Protein AF-A0A352PQ56-F1 (afdb_monomer_lite)

Radius of gyration: 20.81 Å; chains: 1; bounding box: 55×36×56 Å

Sequence (267 aa):
DLRADRQPEFTQIDLEMSFITEAMIQDLIEGWVVALFRDLMQRELNVPFPRLTYREAMDRYGTDRPDIRFGLELVDITDIAAASDVQVFRQAVERGGMVKTVCLPEGARLSRKDLDDLVEFAKIFGAKGMAWVKINPDGWQSPIAKFLSEGVREQLSARLQLQTGDIVFFVADQEKIVHDVLGNLRVRLAQQLSLVDGNDFRFVWVTHFPLLEWDPEEKRYAAMHHPFTAPVEEDVSLLANAPEQVRSRAYDLVLNGIEIGGGSIRI

Secondary structure (DSSP, 8-state):
---TT--SS--------SS--HHHHHHHHHHHHHHHHHHHH-----SSPPEEEHHHHHHHHSSSS---SS---EEE-HHHHHTSS-HHHHHHHHTT-EEEEEEETTGGGS-HHHHHHHHHHHHHTT-S--EEEEEETTEEESTTGGGS-HHHHHHHHHHHT--TT-EEEEEEE-HHHHHHHHHHHHHHHHHHTT-S-TT---EEEEE--BSEEEETTTTEEEESS-TTBPBPGGGGGGTTT-GGGPBBSEEEEEETTEEEEEEE-B-

Foldseek 3Di:
DPPVPDDPDDDDDDDDDPPDALVVVLVVVVVVVQCCCCPPVVDGDDDDAAEDACCRCCQFQLDLQAQPQFHQTKFWPLVLLCVWQPPLSVVLVVVVATKIKTKDALCLPQDPVNVVVLQVLLVVLPAPGKWKWAAAPVGIDTPCRVRQDPVSVVVCCVRVVDDHNMMMMMGRHHSNSRSSSSNVSVVVVCVVVVVHDPPDKHKYKYFFAQQWDQDPVVRDTDGPPDPFFAWDPVCPVCVVPPSRPTTTQKMFIHISSRTPDIDGDGD

pLDDT: mean 94.25, std 6.91, range [33.16, 98.69]

Structure (mmCIF, N/CA/C/O backbone):
data_AF-A0A352PQ56-F1
#
_entry.id   AF-A0A352PQ56-F1
#
loop_
_atom_site.group_PDB
_atom_site.id
_atom_site.type_symbol
_atom_site.label_atom_id
_atom_site.label_alt_id
_atom_site.label_comp_id
_atom_site.label_asym_id
_atom_site.label_entity_id
_atom_site.label_seq_id
_atom_site.pdbx_PDB_ins_code
_atom_site.Cartn_x
_atom_site.Cartn_y
_atom_site.Cartn_z
_atom_site.occupancy
_atom_site.B_iso_or_equiv
_atom_site.auth_seq_id
_atom_site.auth_comp_id
_atom_site.auth_asym_id
_atom_site.auth_atom_id
_atom_site.pdbx_PDB_model_num
ATOM 1 N N . ASP A 1 1 ? 10.472 21.896 0.222 1.00 42.16 1 ASP A N 1
ATOM 2 C CA . ASP A 1 1 ? 10.162 20.595 0.828 1.00 42.16 1 ASP A CA 1
ATOM 3 C C . ASP A 1 1 ? 11.277 19.629 0.450 1.00 42.16 1 ASP A C 1
ATOM 5 O O . ASP A 1 1 ? 11.242 19.033 -0.620 1.00 42.16 1 ASP A O 1
ATOM 9 N N . LEU A 1 2 ? 12.358 19.614 1.235 1.00 33.16 2 LEU A N 1
ATOM 10 C CA . LEU A 1 2 ? 13.462 18.672 1.037 1.00 33.16 2 LEU A CA 1
ATOM 11 C C . LEU A 1 2 ? 13.019 17.358 1.674 1.00 33.16 2 LEU A C 1
ATOM 13 O O . LEU A 1 2 ? 13.276 17.110 2.850 1.00 33.16 2 LEU A O 1
ATOM 17 N N . ARG A 1 3 ? 12.282 16.555 0.904 1.00 55.53 3 ARG A N 1
ATOM 18 C CA . ARG A 1 3 ? 12.081 15.141 1.230 1.00 55.53 3 ARG A CA 1
ATOM 19 C C . ARG A 1 3 ? 13.482 14.544 1.398 1.00 55.53 3 ARG A C 1
ATOM 21 O O . ARG A 1 3 ? 14.347 14.799 0.563 1.00 55.53 3 ARG A O 1
ATOM 28 N N . ALA A 1 4 ? 13.740 13.891 2.530 1.00 64.69 4 ALA A N 1
ATOM 29 C CA . ALA A 1 4 ? 15.090 13.568 3.016 1.00 64.69 4 ALA A CA 1
ATOM 30 C C . ALA A 1 4 ? 15.934 12.700 2.052 1.00 64.69 4 ALA A C 1
ATOM 32 O O . ALA A 1 4 ? 17.143 12.580 2.225 1.00 64.69 4 ALA A O 1
ATOM 33 N N . ASP A 1 5 ? 15.293 12.128 1.040 1.00 65.44 5 ASP A N 1
ATOM 34 C CA . ASP A 1 5 ? 15.802 11.254 -0.012 1.00 65.44 5 ASP A CA 1
ATOM 35 C C . ASP A 1 5 ? 16.009 11.955 -1.371 1.00 65.44 5 ASP A C 1
ATOM 37 O O . ASP A 1 5 ? 16.446 11.317 -2.325 1.00 65.44 5 ASP A O 1
ATOM 41 N N . ARG A 1 6 ? 15.713 13.258 -1.495 1.00 73.81 6 ARG A N 1
ATOM 42 C CA . ARG A 1 6 ? 15.775 13.984 -2.775 1.00 73.81 6 ARG A CA 1
ATOM 43 C C . ARG A 1 6 ? 16.813 15.098 -2.762 1.00 73.81 6 ARG A C 1
ATOM 45 O O . ARG A 1 6 ? 16.737 16.036 -1.970 1.00 73.81 6 ARG A O 1
ATOM 52 N N . GLN A 1 7 ? 17.746 15.017 -3.705 1.00 82.31 7 GLN A N 1
ATOM 53 C CA . GLN A 1 7 ? 18.688 16.082 -4.038 1.00 82.31 7 GLN A CA 1
ATOM 54 C C . GLN A 1 7 ? 18.361 16.645 -5.429 1.00 82.31 7 GLN A C 1
ATOM 56 O O . GLN A 1 7 ? 17.878 15.893 -6.277 1.00 82.31 7 GLN A O 1
ATOM 61 N N . PRO A 1 8 ? 18.614 17.945 -5.691 1.00 86.06 8 PRO A N 1
ATOM 62 C CA . PRO A 1 8 ? 18.439 18.520 -7.028 1.00 86.06 8 PRO A CA 1
ATOM 63 C C . PRO A 1 8 ? 19.280 17.811 -8.097 1.00 86.06 8 PRO A C 1
ATOM 65 O O . PRO A 1 8 ? 18.874 17.741 -9.252 1.00 86.06 8 PRO A O 1
ATOM 68 N N . GLU A 1 9 ? 20.432 17.275 -7.693 1.00 90.00 9 GLU A N 1
ATOM 69 C CA . GLU A 1 9 ? 21.335 16.483 -8.521 1.00 90.00 9 GLU A CA 1
ATOM 70 C C . GLU A 1 9 ? 21.500 15.093 -7.902 1.00 90.00 9 GLU A C 1
ATOM 72 O O . GLU A 1 9 ? 21.703 14.957 -6.694 1.00 90.00 9 GLU A O 1
ATOM 77 N N . PHE A 1 10 ? 21.417 14.054 -8.728 1.00 92.31 10 PHE A N 1
ATOM 78 C CA . PHE A 1 10 ? 21.578 12.660 -8.323 1.00 92.31 10 PHE A CA 1
ATOM 79 C C . PHE A 1 10 ? 22.167 11.844 -9.479 1.00 92.31 10 PHE A C 1
ATOM 81 O O . PHE A 1 10 ? 22.247 12.313 -10.613 1.00 92.31 10 PHE A O 1
ATOM 88 N N . THR A 1 11 ? 22.638 10.632 -9.187 1.00 94.06 11 THR A N 1
ATOM 89 C CA . THR A 1 11 ? 23.251 9.733 -10.177 1.00 94.06 11 THR A CA 1
ATOM 90 C C . THR A 1 11 ? 22.349 8.532 -10.415 1.00 94.06 11 THR A C 1
ATOM 92 O O . THR A 1 11 ? 21.845 7.947 -9.458 1.00 94.06 11 THR A O 1
ATOM 95 N N . GLN A 1 12 ? 22.179 8.150 -11.679 1.00 94.69 12 GLN A N 1
ATOM 96 C CA . GLN A 1 12 ? 21.456 6.947 -12.085 1.00 94.69 12 GLN A CA 1
ATOM 97 C C . GLN A 1 12 ? 22.379 6.008 -12.859 1.00 94.69 12 GLN A C 1
ATOM 99 O O . GLN A 1 12 ? 23.286 6.454 -13.565 1.00 94.69 12 GLN A O 1
ATOM 104 N N . ILE A 1 13 ? 22.125 4.707 -12.732 1.00 96.00 13 ILE A N 1
ATOM 105 C CA . ILE A 1 13 ? 22.624 3.706 -13.674 1.00 96.00 13 ILE A CA 1
ATOM 106 C C . ILE A 1 13 ? 21.538 3.557 -14.734 1.00 96.00 13 ILE A C 1
ATOM 108 O O . ILE A 1 13 ? 20.526 2.906 -14.489 1.00 96.00 13 ILE A O 1
ATOM 112 N N . ASP A 1 14 ? 21.735 4.217 -15.870 1.00 96.50 14 ASP A N 1
ATOM 113 C CA . ASP A 1 14 ? 20.791 4.185 -16.985 1.00 96.50 14 ASP A CA 1
ATOM 114 C C . ASP A 1 14 ? 21.093 2.995 -17.908 1.00 96.50 14 ASP A C 1
ATOM 116 O O . ASP A 1 14 ? 22.254 2.737 -18.247 1.00 96.50 14 ASP A O 1
ATOM 120 N N . LEU A 1 15 ? 20.057 2.244 -18.282 1.00 96.62 15 LEU A N 1
ATOM 121 C CA . LEU A 1 15 ? 20.165 1.023 -19.077 1.00 96.62 15 LEU A CA 1
ATOM 122 C C . LEU A 1 15 ? 18.993 0.929 -20.051 1.00 96.62 15 LEU A C 1
ATOM 124 O O . LEU A 1 15 ? 17.840 0.887 -19.637 1.00 96.62 15 LEU A O 1
ATOM 128 N N . GLU A 1 16 ? 19.309 0.758 -21.333 1.00 96.69 16 GLU A N 1
ATOM 129 C CA . GLU A 1 16 ? 18.329 0.496 -22.386 1.00 96.69 16 GLU A CA 1
ATOM 130 C C . GLU A 1 16 ? 18.750 -0.751 -23.179 1.00 96.69 16 GLU A C 1
ATOM 132 O O . GLU A 1 16 ? 19.940 -0.993 -23.408 1.00 96.69 16 GLU A O 1
ATOM 137 N N . MET A 1 17 ? 17.781 -1.561 -23.612 1.00 97.12 17 MET A N 1
ATOM 138 C CA . MET A 1 17 ? 18.023 -2.790 -24.373 1.00 97.12 17 MET A CA 1
ATOM 139 C C . MET A 1 17 ? 17.023 -2.915 -25.525 1.00 97.12 17 MET A C 1
ATOM 141 O O . MET A 1 17 ? 15.878 -2.487 -25.420 1.00 97.12 17 MET A O 1
ATOM 145 N N . SER A 1 18 ? 17.436 -3.536 -26.630 1.00 97.56 18 SER A N 1
ATOM 146 C CA . SER A 1 18 ? 16.563 -3.790 -27.785 1.00 97.56 18 SER A CA 1
ATOM 147 C C . SER A 1 18 ? 16.067 -5.235 -27.808 1.00 97.56 18 SER A C 1
ATOM 149 O O . SER A 1 18 ? 16.803 -6.144 -27.431 1.00 97.56 18 SER A O 1
ATOM 151 N N . PHE A 1 19 ? 14.852 -5.444 -28.327 1.00 96.50 19 PHE A N 1
ATOM 152 C CA . PHE A 1 19 ? 14.233 -6.769 -28.497 1.00 96.50 19 PHE A CA 1
ATOM 153 C C . PHE A 1 19 ? 14.051 -7.548 -27.182 1.00 96.50 19 PHE A C 1
ATOM 155 O O . PHE A 1 19 ? 14.273 -8.757 -27.137 1.00 96.50 19 PHE A O 1
ATOM 162 N N . ILE A 1 20 ? 13.656 -6.850 -26.112 1.00 97.31 20 ILE A N 1
ATOM 163 C CA . ILE A 1 20 ? 13.482 -7.430 -24.775 1.00 97.31 20 ILE A CA 1
ATOM 164 C C . ILE A 1 20 ? 12.023 -7.446 -24.310 1.00 97.31 20 ILE A C 1
ATOM 166 O O . ILE A 1 20 ? 11.171 -6.720 -24.823 1.00 97.31 20 ILE A O 1
ATOM 170 N N . THR A 1 21 ? 11.766 -8.256 -23.287 1.00 96.31 21 THR A N 1
ATOM 171 C CA . THR A 1 21 ? 10.560 -8.209 -22.451 1.00 96.31 21 THR A CA 1
ATOM 172 C C . THR A 1 21 ? 10.903 -7.714 -21.042 1.00 96.31 21 THR A C 1
ATOM 174 O O . THR A 1 21 ? 12.074 -7.643 -20.666 1.00 96.31 21 THR A O 1
ATOM 177 N N . GLU A 1 22 ? 9.881 -7.413 -20.239 1.00 95.38 22 GLU A N 1
ATOM 178 C CA . GLU A 1 22 ? 9.991 -7.015 -18.830 1.00 95.38 22 GLU A CA 1
ATOM 179 C C . GLU A 1 22 ? 10.742 -8.069 -18.017 1.00 95.38 22 GLU A C 1
ATOM 181 O O . GLU A 1 22 ? 11.613 -7.736 -17.223 1.00 95.38 22 GLU A O 1
ATOM 186 N N . ALA A 1 23 ? 10.446 -9.350 -18.252 1.00 96.25 23 ALA A N 1
ATOM 187 C CA . ALA A 1 23 ? 11.109 -10.448 -17.556 1.00 96.25 23 ALA A CA 1
ATOM 188 C C . ALA A 1 23 ? 12.620 -10.462 -17.834 1.00 96.25 23 ALA A C 1
ATOM 190 O O . ALA A 1 23 ? 13.408 -10.609 -16.910 1.00 96.25 23 ALA A O 1
ATOM 191 N N . MET A 1 24 ? 13.038 -10.228 -19.085 1.00 97.81 24 MET A N 1
ATOM 192 C CA . MET A 1 24 ? 14.458 -10.252 -19.455 1.00 97.81 24 MET A CA 1
ATOM 193 C C . MET A 1 24 ? 15.270 -9.161 -18.749 1.00 97.81 24 MET A C 1
ATOM 195 O O . MET A 1 24 ? 16.387 -9.420 -18.303 1.00 97.81 24 MET A O 1
ATOM 199 N N . ILE A 1 25 ? 14.728 -7.944 -18.650 1.00 97.25 25 ILE A N 1
ATOM 200 C CA . ILE A 1 25 ? 15.406 -6.855 -17.939 1.00 97.25 25 ILE A CA 1
ATOM 201 C C . ILE A 1 25 ? 15.325 -7.035 -16.422 1.00 97.25 25 ILE A C 1
ATOM 203 O O . ILE A 1 25 ? 16.317 -6.793 -15.744 1.00 97.25 25 ILE A O 1
ATOM 207 N N . GLN A 1 26 ? 14.208 -7.534 -15.885 1.00 97.69 26 GLN A N 1
ATOM 208 C CA . GLN A 1 26 ? 14.107 -7.869 -14.462 1.00 97.69 26 GLN A CA 1
ATOM 209 C C . GLN A 1 26 ? 15.141 -8.927 -14.063 1.00 97.69 26 GLN A C 1
ATOM 211 O O . GLN A 1 26 ? 15.866 -8.711 -13.098 1.00 97.69 26 GLN A O 1
ATOM 216 N N . ASP A 1 27 ? 15.288 -10.007 -14.835 1.00 97.88 27 ASP A N 1
ATOM 217 C CA . ASP A 1 27 ? 16.271 -11.067 -14.575 1.00 97.88 27 ASP A CA 1
ATOM 218 C C . ASP A 1 27 ? 17.717 -10.535 -14.626 1.00 97.88 27 ASP A C 1
ATOM 220 O O . ASP A 1 27 ? 18.562 -10.909 -13.807 1.00 97.88 27 ASP A O 1
ATOM 224 N N . LEU A 1 28 ? 18.011 -9.621 -15.561 1.00 97.81 28 LEU A N 1
ATOM 225 C CA . LEU A 1 28 ? 19.314 -8.955 -15.641 1.00 97.81 28 LEU A CA 1
ATOM 226 C C . LEU A 1 28 ? 19.597 -8.114 -14.388 1.00 97.81 28 LEU A C 1
ATOM 228 O O . LEU A 1 28 ? 20.675 -8.232 -13.799 1.00 97.81 28 LEU A O 1
ATOM 232 N N . ILE A 1 29 ? 18.635 -7.282 -13.978 1.00 98.00 29 ILE A N 1
ATOM 233 C CA . ILE A 1 29 ? 18.762 -6.419 -12.799 1.00 98.00 29 ILE A CA 1
ATOM 234 C C . ILE A 1 29 ? 18.858 -7.254 -11.520 1.00 98.00 29 ILE A C 1
ATOM 236 O O . ILE A 1 29 ? 19.704 -6.968 -10.675 1.00 98.00 29 ILE A O 1
ATOM 240 N N . GLU A 1 30 ? 18.072 -8.323 -11.386 1.00 98.19 30 GLU A N 1
ATOM 241 C CA . GLU A 1 30 ? 18.190 -9.277 -10.279 1.00 98.19 30 GLU A CA 1
ATOM 242 C C . GLU A 1 30 ? 19.604 -9.866 -10.202 1.00 98.19 30 GLU A C 1
ATOM 244 O O . GLU A 1 30 ? 20.208 -9.882 -9.128 1.00 98.19 30 GLU A O 1
ATOM 249 N N . GLY A 1 31 ? 20.184 -10.261 -11.341 1.00 97.88 31 GLY A N 1
ATOM 250 C CA . GLY A 1 31 ? 21.567 -10.731 -11.416 1.00 97.88 31 GLY A CA 1
ATOM 251 C C . GLY A 1 31 ? 22.593 -9.693 -10.944 1.00 97.88 31 GLY A C 1
ATOM 252 O O . GLY A 1 31 ? 23.534 -10.037 -10.224 1.00 97.88 31 GLY A O 1
ATOM 253 N N . TRP A 1 32 ? 22.407 -8.417 -11.299 1.00 96.69 32 TRP A N 1
ATOM 254 C CA . TRP A 1 32 ? 23.265 -7.323 -10.826 1.00 96.69 32 TRP A CA 1
ATOM 255 C C . TRP A 1 32 ? 23.134 -7.108 -9.321 1.00 96.69 32 TRP A C 1
ATOM 257 O O . TRP A 1 32 ? 24.145 -7.005 -8.627 1.00 96.69 32 TRP A O 1
ATOM 267 N N . VAL A 1 33 ? 21.906 -7.086 -8.801 1.00 97.19 33 VAL A N 1
ATOM 268 C CA . VAL A 1 33 ? 21.639 -6.915 -7.368 1.00 97.19 33 VAL A CA 1
ATOM 269 C C . VAL A 1 33 ? 22.243 -8.069 -6.563 1.00 97.19 33 VAL A C 1
ATOM 271 O O . VAL A 1 33 ? 22.926 -7.816 -5.572 1.00 97.19 33 VAL A O 1
ATOM 274 N N . VAL A 1 34 ? 22.083 -9.319 -7.013 1.00 97.50 34 VAL A N 1
ATOM 275 C CA . VAL A 1 34 ? 22.714 -10.499 -6.391 1.00 97.50 34 VAL A CA 1
ATOM 276 C C . VAL A 1 34 ? 24.235 -10.350 -6.352 1.00 97.50 34 VAL A C 1
ATOM 278 O O . VAL A 1 34 ? 24.843 -10.552 -5.301 1.00 97.50 34 VAL A O 1
ATOM 281 N N . ALA A 1 35 ? 24.861 -9.964 -7.469 1.00 97.50 35 ALA A N 1
ATOM 282 C CA . ALA A 1 35 ? 26.308 -9.776 -7.524 1.00 97.50 35 ALA A CA 1
ATOM 283 C C . ALA A 1 35 ? 26.784 -8.667 -6.570 1.00 97.50 35 ALA A C 1
ATOM 285 O O . ALA A 1 35 ? 27.730 -8.883 -5.815 1.00 97.50 35 ALA A O 1
ATOM 286 N N . LEU A 1 36 ? 26.098 -7.518 -6.535 1.00 96.31 36 LEU A N 1
ATOM 287 C CA . LEU A 1 36 ? 26.423 -6.411 -5.629 1.00 96.31 36 LEU A CA 1
ATOM 288 C C . LEU A 1 36 ? 26.312 -6.825 -4.157 1.00 96.31 36 LEU A C 1
ATOM 290 O O . LEU A 1 36 ? 27.209 -6.534 -3.367 1.00 96.31 36 LEU A O 1
ATOM 294 N N . PHE A 1 37 ? 25.242 -7.526 -3.779 1.00 96.31 37 PHE A N 1
ATOM 295 C CA . PHE A 1 37 ? 25.044 -7.973 -2.398 1.00 96.31 37 PHE A CA 1
ATOM 296 C C . PHE A 1 37 ? 26.062 -9.029 -1.975 1.00 96.31 37 PHE A C 1
ATOM 298 O O . PHE A 1 37 ? 26.592 -8.958 -0.863 1.00 96.31 37 PHE A O 1
ATOM 305 N N . ARG A 1 38 ? 26.400 -9.965 -2.862 1.00 96.94 38 ARG A N 1
ATOM 306 C CA . ARG A 1 38 ? 27.446 -10.953 -2.597 1.00 96.94 38 ARG A CA 1
ATOM 307 C C . ARG A 1 38 ? 28.808 -10.279 -2.429 1.00 96.94 38 ARG A C 1
ATOM 309 O O . ARG A 1 38 ? 29.480 -10.507 -1.426 1.00 96.94 38 ARG A O 1
ATOM 316 N N . ASP A 1 39 ? 29.198 -9.430 -3.377 1.00 97.31 39 ASP A N 1
ATOM 317 C CA . ASP A 1 39 ? 30.564 -8.907 -3.458 1.00 97.31 39 ASP A CA 1
ATOM 318 C C . ASP A 1 39 ? 30.823 -7.783 -2.437 1.00 97.31 39 ASP A C 1
ATOM 320 O O . ASP A 1 39 ? 31.923 -7.689 -1.892 1.00 97.31 39 ASP A O 1
ATOM 324 N N . LEU A 1 40 ? 29.816 -6.950 -2.138 1.00 96.00 40 LEU A N 1
ATOM 325 C CA . LEU A 1 40 ? 29.957 -5.805 -1.226 1.00 96.00 40 LEU A CA 1
ATOM 326 C C . LEU A 1 40 ? 29.464 -6.092 0.192 1.00 96.00 40 LEU A C 1
ATOM 328 O O . LEU A 1 40 ? 30.015 -5.554 1.151 1.00 96.00 40 LEU A O 1
ATOM 332 N N . MET A 1 41 ? 28.418 -6.909 0.337 1.00 94.19 41 MET A N 1
ATOM 333 C CA . MET A 1 41 ? 27.766 -7.149 1.629 1.00 94.19 41 MET A CA 1
ATOM 334 C C . MET A 1 41 ? 27.962 -8.568 2.160 1.00 94.19 41 MET A C 1
ATOM 336 O O . MET A 1 41 ? 27.542 -8.834 3.284 1.00 94.19 41 MET A O 1
ATOM 340 N N . GLN A 1 42 ? 28.592 -9.464 1.387 1.00 95.38 42 GLN A N 1
ATOM 341 C CA . GLN A 1 42 ? 28.758 -10.883 1.727 1.00 95.38 42 GLN A CA 1
ATOM 342 C C . GLN A 1 42 ? 27.418 -11.560 2.047 1.00 95.38 42 GLN A C 1
ATOM 344 O O . GLN A 1 42 ? 27.304 -12.352 2.984 1.00 95.38 42 GLN A O 1
ATOM 349 N N . ARG A 1 43 ? 26.379 -11.206 1.281 1.00 93.75 43 ARG A N 1
ATOM 350 C CA . ARG A 1 43 ? 25.016 -11.714 1.450 1.00 93.75 43 ARG A CA 1
ATOM 351 C C . ARG A 1 43 ? 24.532 -12.391 0.184 1.00 93.75 43 ARG A C 1
ATOM 353 O O . ARG A 1 43 ? 24.601 -11.817 -0.896 1.00 93.75 43 ARG A O 1
ATOM 360 N N . GLU A 1 44 ? 23.974 -13.578 0.361 1.00 93.06 44 GLU A N 1
ATOM 361 C CA . GLU A 1 44 ? 23.245 -14.281 -0.687 1.00 93.06 44 GLU A CA 1
ATOM 362 C C . GLU A 1 44 ? 21.788 -13.810 -0.699 1.00 93.06 44 GLU A C 1
ATOM 364 O O . GLU A 1 44 ? 21.150 -13.696 0.352 1.00 93.06 44 GLU A O 1
ATOM 369 N N . LEU A 1 45 ? 21.264 -13.537 -1.892 1.00 95.19 45 LEU A N 1
ATOM 370 C CA . LEU A 1 45 ? 19.866 -13.180 -2.105 1.00 95.19 45 LEU A CA 1
ATOM 371 C C . LEU A 1 45 ? 19.157 -14.304 -2.856 1.00 95.19 45 LEU A C 1
ATOM 373 O O . LEU A 1 45 ? 19.719 -14.910 -3.766 1.00 95.19 45 LEU A O 1
ATOM 377 N N . ASN A 1 46 ? 17.901 -14.553 -2.493 1.00 92.88 46 ASN A N 1
ATOM 378 C CA . ASN A 1 46 ? 17.065 -15.508 -3.207 1.00 92.88 46 ASN A CA 1
ATOM 379 C C . ASN A 1 46 ? 16.364 -14.804 -4.367 1.00 92.88 46 ASN A C 1
ATOM 381 O O . ASN A 1 46 ? 15.651 -13.823 -4.155 1.00 92.88 46 ASN A O 1
ATOM 385 N N . VAL A 1 47 ? 16.549 -15.347 -5.565 1.00 95.00 47 VAL A N 1
ATOM 386 C CA . VAL A 1 47 ? 15.859 -14.945 -6.793 1.00 95.00 47 VAL A CA 1
ATOM 387 C C . VAL A 1 47 ? 14.988 -16.108 -7.301 1.00 95.00 47 VAL A C 1
ATOM 389 O O . VAL A 1 47 ? 15.299 -17.267 -7.006 1.00 95.00 47 VAL A O 1
ATOM 392 N N . PRO A 1 48 ? 13.903 -15.844 -8.049 1.00 96.88 48 PRO A N 1
ATOM 393 C CA . PRO A 1 48 ? 13.440 -14.518 -8.453 1.00 96.88 48 PRO A CA 1
ATOM 394 C C . PRO A 1 48 ? 12.872 -13.705 -7.288 1.00 96.88 48 PRO A C 1
ATOM 396 O O . PRO A 1 48 ? 12.343 -14.278 -6.330 1.00 96.88 48 PRO A O 1
ATOM 399 N N . PHE A 1 49 ? 12.962 -12.376 -7.363 1.00 98.06 49 PHE A N 1
ATOM 400 C CA . PHE A 1 49 ? 12.319 -11.538 -6.355 1.00 98.06 49 PHE A CA 1
ATOM 401 C C . PHE A 1 49 ? 10.789 -11.666 -6.454 1.00 98.06 49 PHE A C 1
ATOM 403 O O . PHE A 1 49 ? 10.244 -11.868 -7.548 1.00 98.06 49 PHE A O 1
ATOM 410 N N . PRO A 1 50 ? 10.067 -11.564 -5.320 1.00 97.69 50 PRO A N 1
ATOM 411 C CA . PRO A 1 50 ? 8.614 -11.468 -5.319 1.00 97.69 50 PRO A CA 1
ATOM 412 C C . PRO A 1 50 ? 8.122 -10.389 -6.285 1.00 97.69 50 PRO A C 1
ATOM 414 O O . PRO A 1 50 ? 8.757 -9.347 -6.444 1.00 97.69 50 PRO A O 1
ATOM 417 N N . ARG A 1 51 ? 6.969 -10.629 -6.909 1.00 97.75 51 ARG A N 1
ATOM 418 C CA . ARG A 1 51 ? 6.323 -9.675 -7.812 1.00 97.75 51 ARG A CA 1
ATOM 419 C C . ARG A 1 51 ? 4.913 -9.392 -7.319 1.00 97.75 51 ARG A C 1
ATOM 421 O O . ARG A 1 51 ? 4.194 -10.322 -6.962 1.00 97.75 51 ARG A O 1
ATOM 428 N N . LEU A 1 52 ? 4.543 -8.121 -7.314 1.00 98.50 52 LEU A N 1
ATOM 429 C CA . LEU A 1 52 ? 3.196 -7.631 -7.072 1.00 98.50 52 LEU A CA 1
ATOM 430 C C . LEU A 1 52 ? 2.758 -6.824 -8.290 1.00 98.50 52 LEU A C 1
ATOM 432 O O . LEU A 1 52 ? 3.544 -6.122 -8.928 1.00 98.50 52 LEU A O 1
ATOM 436 N N . THR A 1 53 ? 1.484 -6.905 -8.629 1.00 98.50 53 THR A N 1
ATOM 437 C CA . THR A 1 53 ? 0.862 -5.877 -9.459 1.00 98.50 53 THR A CA 1
ATOM 438 C C . THR A 1 53 ? 0.690 -4.601 -8.635 1.00 98.50 53 THR A C 1
ATOM 440 O O . THR A 1 53 ? 0.563 -4.652 -7.411 1.00 98.50 53 THR A O 1
ATOM 443 N N . TYR A 1 54 ? 0.637 -3.446 -9.295 1.00 98.38 54 TYR A N 1
ATOM 444 C CA . TYR A 1 54 ? 0.328 -2.166 -8.661 1.00 98.38 54 TYR A CA 1
ATOM 445 C C . TYR A 1 54 ? -0.966 -2.257 -7.855 1.00 98.38 54 TYR A C 1
ATOM 447 O O . TYR A 1 54 ? -1.018 -1.814 -6.713 1.00 98.38 54 TYR A O 1
ATOM 455 N N . ARG A 1 55 ? -1.991 -2.913 -8.415 1.00 97.50 55 ARG A N 1
ATOM 456 C CA . ARG A 1 55 ? -3.258 -3.146 -7.719 1.00 97.50 55 ARG A CA 1
ATOM 457 C C . ARG A 1 55 ? -3.050 -3.920 -6.420 1.00 97.50 55 ARG A C 1
ATOM 459 O O . ARG A 1 55 ? -3.510 -3.459 -5.390 1.00 97.50 55 ARG A O 1
ATOM 466 N N . GLU A 1 56 ? -2.319 -5.033 -6.434 1.00 98.44 56 GLU A N 1
ATOM 467 C CA . GLU A 1 56 ? -2.029 -5.792 -5.208 1.00 98.44 56 GLU A CA 1
ATOM 468 C C . GLU A 1 56 ? -1.208 -4.983 -4.197 1.00 98.44 56 GLU A C 1
ATOM 470 O O . GLU A 1 56 ? -1.466 -5.071 -2.996 1.00 98.44 56 GLU A O 1
ATOM 475 N N . ALA A 1 57 ? -0.236 -4.194 -4.667 1.00 98.50 57 ALA A N 1
ATOM 476 C CA . ALA A 1 57 ? 0.586 -3.338 -3.819 1.00 98.50 57 ALA A CA 1
ATOM 477 C C . ALA A 1 57 ? -0.268 -2.271 -3.112 1.00 98.50 57 ALA A C 1
ATOM 479 O O . ALA A 1 57 ? -0.256 -2.164 -1.884 1.00 98.50 57 ALA A O 1
ATOM 480 N N . MET A 1 58 ? -1.100 -1.553 -3.867 1.00 98.12 58 MET A N 1
ATOM 481 C CA . MET A 1 58 ? -2.046 -0.584 -3.317 1.00 98.12 58 MET A CA 1
ATOM 482 C C . MET A 1 58 ? -3.082 -1.258 -2.417 1.00 98.12 58 MET A C 1
ATOM 484 O O . MET A 1 58 ? -3.349 -0.774 -1.318 1.00 98.12 58 MET A O 1
ATOM 488 N N . ASP A 1 59 ? -3.610 -2.413 -2.819 1.00 97.88 59 ASP A N 1
ATOM 489 C CA . ASP A 1 59 ? -4.689 -3.059 -2.089 1.00 97.88 59 ASP A CA 1
ATOM 490 C C . ASP A 1 59 ? -4.264 -3.574 -0.721 1.00 97.88 59 ASP A C 1
ATOM 492 O O . ASP A 1 59 ? -5.006 -3.390 0.249 1.00 97.88 59 ASP A O 1
ATOM 496 N N . ARG A 1 60 ? -3.078 -4.189 -0.657 1.00 98.38 60 ARG A N 1
ATOM 497 C CA . ARG A 1 60 ? -2.534 -4.841 0.541 1.00 98.38 60 ARG A CA 1
ATOM 498 C C . ARG A 1 60 ? -1.640 -3.923 1.363 1.00 98.38 60 ARG A C 1
ATOM 500 O O . ARG A 1 60 ? -1.513 -4.121 2.567 1.00 98.38 60 ARG A O 1
ATOM 507 N N . TYR A 1 61 ? -1.020 -2.914 0.756 1.00 98.50 61 TYR A N 1
ATOM 508 C CA . TYR A 1 61 ? -0.020 -2.074 1.421 1.00 98.50 61 TYR A CA 1
ATOM 509 C C . TYR A 1 61 ? -0.302 -0.570 1.306 1.00 98.50 61 TYR A C 1
ATOM 511 O O . TYR A 1 61 ? 0.389 0.223 1.947 1.00 98.50 61 TYR A O 1
ATOM 519 N N . GLY A 1 62 ? -1.298 -0.139 0.536 1.00 98.00 62 GLY A N 1
ATOM 520 C CA . GLY A 1 62 ? -1.625 1.281 0.374 1.00 98.00 62 GLY A CA 1
ATOM 521 C C . GLY A 1 62 ? -0.510 2.112 -0.269 1.00 98.00 62 GLY A C 1
ATOM 522 O O . GLY A 1 62 ? -0.499 3.328 -0.118 1.00 98.00 62 GLY A O 1
ATOM 523 N N . THR A 1 63 ? 0.461 1.470 -0.926 1.00 98.00 63 THR A N 1
ATOM 524 C CA . THR A 1 63 ? 1.569 2.124 -1.629 1.00 98.00 63 THR A CA 1
AT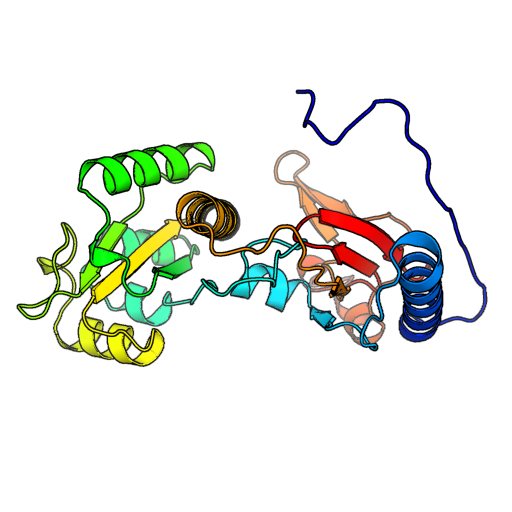OM 525 C C . THR A 1 63 ? 2.132 1.194 -2.699 1.00 98.00 63 THR A C 1
ATOM 527 O O . THR A 1 63 ? 2.166 -0.023 -2.527 1.00 98.00 63 THR A O 1
ATOM 530 N N . ASP A 1 64 ? 2.611 1.795 -3.778 1.00 97.44 64 ASP A N 1
ATOM 531 C CA . ASP A 1 64 ? 3.374 1.190 -4.868 1.00 97.44 64 ASP A CA 1
ATOM 532 C C . ASP A 1 64 ? 4.833 0.869 -4.517 1.00 97.44 64 ASP A C 1
ATOM 534 O O . ASP A 1 64 ? 5.491 0.139 -5.248 1.00 97.44 64 ASP A O 1
ATOM 538 N N . ARG A 1 65 ? 5.330 1.336 -3.369 1.00 97.75 65 ARG A N 1
ATOM 539 C CA . ARG A 1 65 ? 6.638 0.962 -2.814 1.00 97.75 65 ARG A CA 1
ATOM 540 C C . ARG A 1 65 ? 6.495 0.285 -1.452 1.00 97.75 65 ARG A C 1
ATOM 542 O O . ARG A 1 65 ? 6.849 0.861 -0.422 1.00 97.75 65 ARG A O 1
ATOM 549 N N . PRO A 1 66 ? 5.929 -0.933 -1.397 1.00 98.19 66 PRO A N 1
ATOM 550 C CA . PRO A 1 66 ? 5.643 -1.584 -0.132 1.00 98.19 66 PRO A CA 1
ATOM 551 C C . PRO A 1 66 ? 6.916 -2.063 0.570 1.00 98.19 66 PRO A C 1
ATOM 553 O O . PRO A 1 66 ? 7.786 -2.703 -0.018 1.00 98.19 66 PRO A O 1
ATOM 556 N N . ASP A 1 67 ? 6.992 -1.814 1.875 1.00 97.56 67 ASP A N 1
ATOM 557 C CA . ASP A 1 67 ? 7.871 -2.577 2.755 1.00 97.56 67 ASP A CA 1
ATOM 558 C C . ASP A 1 67 ? 7.185 -3.895 3.132 1.00 97.56 67 ASP A C 1
ATOM 560 O O . ASP A 1 67 ? 6.164 -3.889 3.824 1.00 97.56 67 ASP A O 1
ATOM 564 N N . ILE A 1 68 ? 7.745 -5.005 2.650 1.00 97.19 68 ILE A N 1
ATOM 565 C CA . ILE A 1 68 ? 7.214 -6.364 2.829 1.00 97.19 68 ILE A CA 1
ATOM 566 C C . ILE A 1 68 ? 7.946 -7.156 3.926 1.00 97.19 68 ILE A C 1
ATOM 568 O O . ILE A 1 68 ? 7.759 -8.366 4.047 1.00 97.19 68 ILE A O 1
ATOM 572 N N . ARG A 1 69 ? 8.814 -6.508 4.720 1.00 96.81 69 ARG A N 1
ATOM 573 C CA . ARG A 1 69 ? 9.549 -7.160 5.828 1.00 96.81 69 ARG A CA 1
ATOM 574 C C . ARG A 1 69 ? 8.655 -7.581 6.989 1.00 96.81 69 ARG A C 1
ATOM 576 O O . ARG A 1 69 ? 9.053 -8.400 7.811 1.00 96.81 69 ARG A O 1
ATOM 583 N N . PHE A 1 70 ? 7.463 -7.011 7.071 1.00 96.06 70 PHE A N 1
ATOM 584 C CA . PHE A 1 70 ? 6.520 -7.225 8.155 1.00 96.06 70 PHE A CA 1
ATOM 585 C C . PHE A 1 70 ? 5.094 -7.316 7.602 1.00 96.06 70 PHE A C 1
ATOM 587 O O . PHE A 1 70 ? 4.843 -6.979 6.447 1.00 96.06 70 PHE A O 1
ATOM 594 N N . GLY A 1 71 ? 4.168 -7.812 8.427 1.00 94.38 71 GLY A N 1
ATOM 595 C CA . GLY A 1 71 ? 2.756 -7.958 8.064 1.00 94.38 71 GLY A CA 1
ATOM 596 C C . GLY A 1 71 ? 1.987 -6.635 8.125 1.00 94.38 71 GLY A C 1
ATOM 597 O O . GLY A 1 71 ? 2.434 -5.619 7.603 1.00 94.38 71 GLY A O 1
ATOM 598 N N . LEU A 1 72 ? 0.840 -6.639 8.815 1.00 97.31 72 LEU A N 1
ATOM 599 C CA . LEU A 1 72 ? -0.057 -5.476 8.937 1.00 97.31 72 LEU A CA 1
ATOM 600 C C . LEU A 1 72 ? -0.617 -5.012 7.578 1.00 97.31 72 LEU A C 1
ATOM 602 O O . LEU A 1 72 ? -0.724 -3.813 7.311 1.00 97.31 72 LEU A O 1
ATOM 606 N N . GLU A 1 73 ? -0.946 -5.975 6.717 1.00 98.25 73 GLU A N 1
ATOM 607 C CA . GLU A 1 73 ? -1.589 -5.707 5.432 1.00 98.25 73 GLU A CA 1
ATOM 608 C C . GLU A 1 73 ? -2.968 -5.068 5.626 1.00 98.25 73 GLU A C 1
ATOM 610 O O . GLU A 1 73 ? -3.662 -5.296 6.623 1.00 98.25 73 GLU A O 1
ATOM 615 N N . LEU A 1 74 ? -3.348 -4.247 4.654 1.00 98.56 74 LEU A N 1
ATOM 616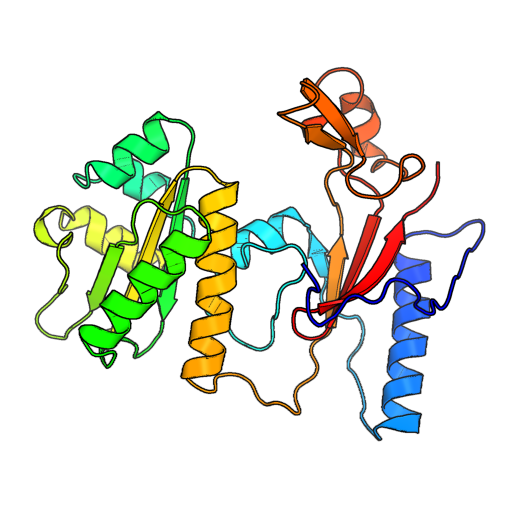 C CA . LEU A 1 74 ? -4.654 -3.627 4.583 1.00 98.56 74 LEU A CA 1
ATOM 617 C C . LEU A 1 74 ? -5.687 -4.687 4.208 1.00 98.56 74 LEU A C 1
ATOM 619 O O . LEU A 1 74 ? -5.498 -5.451 3.263 1.00 98.56 74 LEU A O 1
ATOM 623 N N . VAL A 1 75 ? -6.811 -4.695 4.919 1.00 98.56 75 VAL A N 1
ATOM 624 C CA . VAL A 1 75 ? -7.937 -5.575 4.603 1.00 98.56 75 VAL A CA 1
ATOM 625 C C . VAL A 1 75 ? -9.173 -4.747 4.310 1.00 98.56 75 VAL A C 1
ATOM 627 O O . VAL A 1 75 ? -9.608 -3.946 5.144 1.00 98.56 75 VAL A O 1
ATOM 630 N N . ASP A 1 76 ? -9.735 -4.961 3.122 1.00 98.25 76 ASP A N 1
ATOM 631 C CA . ASP A 1 76 ? -10.988 -4.354 2.692 1.00 98.25 76 ASP A CA 1
ATOM 632 C C . ASP A 1 76 ? -12.185 -4.981 3.413 1.00 98.25 76 ASP A C 1
ATOM 634 O O . ASP A 1 76 ? -12.365 -6.205 3.448 1.00 98.25 76 ASP A O 1
ATOM 638 N N . ILE A 1 77 ? -12.988 -4.108 4.017 1.00 97.94 77 ILE A N 1
ATOM 639 C CA . ILE A 1 77 ? -14.229 -4.449 4.706 1.00 97.94 77 ILE A CA 1
ATOM 640 C C . ILE A 1 77 ? -15.399 -3.608 4.189 1.00 97.94 77 ILE A C 1
ATOM 642 O O . ILE A 1 77 ? -16.391 -3.454 4.894 1.00 97.94 77 ILE A O 1
ATOM 646 N N . THR A 1 78 ? -15.275 -2.989 3.015 1.00 97.75 78 THR A N 1
ATOM 647 C CA . THR A 1 78 ? -16.254 -2.051 2.449 1.00 97.75 78 THR A CA 1
ATOM 648 C C . THR A 1 78 ? -17.643 -2.688 2.354 1.00 97.75 78 THR A C 1
ATOM 650 O O . THR A 1 78 ? -18.640 -2.036 2.664 1.00 97.75 78 THR A O 1
ATOM 653 N N . ASP A 1 79 ? -17.708 -3.984 2.034 1.00 96.56 79 ASP A N 1
ATOM 654 C CA . ASP A 1 79 ? -18.923 -4.806 2.040 1.00 96.56 79 ASP A CA 1
ATOM 655 C C . ASP A 1 79 ? -19.580 -4.873 3.431 1.00 96.56 79 ASP A C 1
ATOM 657 O O . ASP A 1 79 ? -20.768 -4.583 3.588 1.00 96.56 79 ASP A O 1
ATOM 661 N N . ILE A 1 80 ? -18.793 -5.192 4.458 1.00 96.00 80 ILE A N 1
ATOM 662 C CA . ILE A 1 80 ? -19.246 -5.289 5.853 1.00 96.00 80 ILE A CA 1
ATOM 663 C C . ILE A 1 80 ? -19.627 -3.901 6.396 1.00 96.00 80 ILE A C 1
ATOM 665 O O . ILE A 1 80 ? -20.628 -3.725 7.093 1.00 96.00 80 ILE A O 1
ATOM 669 N N . ALA A 1 81 ? -18.829 -2.893 6.058 1.00 94.31 81 ALA A N 1
ATOM 670 C CA . ALA A 1 81 ? -18.990 -1.507 6.461 1.00 94.31 81 ALA A CA 1
ATOM 671 C C . ALA A 1 81 ? -20.296 -0.902 5.927 1.00 94.31 81 ALA A C 1
ATOM 673 O O . ALA A 1 81 ? -20.996 -0.216 6.679 1.00 94.31 81 ALA A O 1
ATOM 674 N N . ALA A 1 82 ? -20.659 -1.211 4.677 1.00 93.38 82 ALA A N 1
ATOM 675 C CA . ALA A 1 82 ? -21.917 -0.799 4.057 1.00 93.38 82 ALA A CA 1
ATOM 676 C C . ALA A 1 82 ? -23.148 -1.346 4.802 1.00 93.38 82 ALA A C 1
ATOM 678 O O . ALA A 1 82 ? -24.161 -0.656 4.911 1.00 93.38 82 ALA A O 1
ATOM 679 N N . ALA A 1 83 ? -23.043 -2.555 5.360 1.00 88.19 83 ALA A N 1
ATOM 680 C CA . ALA A 1 83 ? -24.103 -3.205 6.131 1.00 88.19 83 ALA A CA 1
ATOM 681 C C . ALA A 1 83 ? -24.128 -2.810 7.624 1.00 88.19 83 ALA A C 1
ATOM 683 O O . ALA A 1 83 ? -25.030 -3.220 8.354 1.00 88.19 83 ALA A O 1
ATOM 684 N N . SER A 1 84 ? -23.149 -2.034 8.100 1.00 89.88 84 SER A N 1
ATOM 685 C CA . SER A 1 84 ? -23.020 -1.674 9.518 1.00 89.88 84 SER A CA 1
ATOM 686 C C . SER A 1 84 ? -23.885 -0.473 9.928 1.00 89.88 84 SER A C 1
ATOM 688 O O . SER A 1 84 ? -24.310 0.329 9.095 1.00 89.88 84 SER A O 1
ATOM 690 N N . ASP A 1 85 ? -24.090 -0.285 11.237 1.00 91.19 85 ASP A N 1
ATOM 691 C CA . ASP A 1 85 ? -24.734 0.917 11.795 1.00 91.19 85 ASP A CA 1
ATOM 692 C C . ASP A 1 85 ? -23.757 2.059 12.097 1.00 91.19 85 ASP A C 1
ATOM 694 O O . ASP A 1 85 ? -24.129 3.104 12.642 1.00 91.19 85 ASP A O 1
ATOM 698 N N . VAL A 1 86 ? -22.493 1.902 11.702 1.00 90.94 86 VAL A N 1
ATOM 699 C CA . VAL A 1 86 ? -21.482 2.946 11.837 1.00 90.94 86 VAL A CA 1
ATOM 700 C C . VAL A 1 86 ? -21.709 3.985 10.740 1.00 90.94 86 VAL A C 1
ATOM 702 O O . VAL A 1 86 ? -21.289 3.825 9.596 1.00 90.94 86 VAL A O 1
ATOM 705 N N . GLN A 1 87 ? -22.362 5.092 11.095 1.00 91.75 87 GLN A N 1
ATOM 706 C CA . GLN A 1 87 ? -22.744 6.142 10.144 1.00 91.75 87 GLN A CA 1
ATOM 707 C C . GLN A 1 87 ? -21.570 6.658 9.296 1.00 91.75 87 GLN A C 1
ATOM 709 O O . GLN A 1 87 ? -21.734 6.856 8.097 1.00 91.75 87 GLN A O 1
ATOM 714 N N . VAL A 1 88 ? -20.390 6.856 9.894 1.00 92.12 88 VAL A N 1
ATOM 715 C CA . VAL A 1 88 ? -19.201 7.331 9.163 1.00 92.12 88 VAL A CA 1
ATOM 716 C C . VAL A 1 88 ? -18.731 6.330 8.102 1.00 92.12 88 VAL A C 1
ATOM 718 O O . VAL A 1 88 ? -18.287 6.747 7.038 1.00 92.12 88 VAL A O 1
ATOM 721 N N . PHE A 1 89 ? -18.891 5.028 8.348 1.00 94.50 89 PHE A N 1
ATOM 722 C CA . PHE A 1 89 ? -18.538 3.987 7.385 1.00 94.50 89 PHE A CA 1
ATOM 723 C C . PHE A 1 89 ? -19.520 3.982 6.219 1.00 94.50 89 PHE A C 1
ATOM 725 O O . PHE A 1 89 ? -19.097 4.141 5.078 1.00 94.50 89 PHE A O 1
ATOM 732 N N . ARG A 1 90 ? -20.828 3.918 6.500 1.00 94.50 90 ARG A N 1
ATOM 733 C CA . ARG A 1 90 ? -21.857 3.965 5.448 1.00 94.50 90 ARG A CA 1
ATOM 734 C C . ARG A 1 90 ? -21.730 5.206 4.570 1.00 94.50 90 ARG A C 1
ATOM 736 O O . ARG A 1 90 ? -21.733 5.091 3.353 1.00 94.50 90 ARG A O 1
ATOM 743 N N . GLN A 1 91 ? -21.530 6.378 5.174 1.00 94.56 91 GLN A N 1
ATOM 744 C CA . GLN A 1 91 ? -21.374 7.628 4.426 1.00 94.56 91 GLN A CA 1
ATOM 745 C C . GLN A 1 91 ? -20.135 7.657 3.526 1.00 94.56 91 GLN A C 1
ATOM 747 O O . GLN A 1 91 ? -20.162 8.332 2.499 1.00 94.56 91 GLN A O 1
ATOM 752 N N . ALA A 1 92 ? -19.042 6.991 3.907 1.00 95.25 92 ALA A N 1
ATOM 753 C CA . ALA A 1 92 ? -17.872 6.877 3.041 1.00 95.25 92 ALA A CA 1
ATOM 754 C C . ALA A 1 92 ? -18.200 6.021 1.810 1.00 95.25 92 ALA A C 1
ATOM 756 O O . ALA A 1 92 ? -17.954 6.463 0.689 1.00 95.25 92 ALA A O 1
ATOM 757 N N . VAL A 1 93 ? -18.846 4.867 2.014 1.00 95.81 93 VAL A N 1
ATOM 758 C CA . VAL A 1 93 ? -19.261 3.963 0.927 1.00 95.81 93 VAL A CA 1
ATOM 759 C C . VAL A 1 93 ? -20.285 4.624 -0.003 1.00 95.81 93 VAL A C 1
ATOM 761 O O . VAL A 1 93 ? -20.126 4.594 -1.218 1.00 95.81 93 VAL A O 1
ATOM 764 N N . GLU A 1 94 ? -21.299 5.300 0.544 1.00 95.31 94 GLU A N 1
ATOM 765 C CA . GLU A 1 94 ? -22.319 6.028 -0.233 1.00 95.31 94 GLU A CA 1
ATOM 766 C C . GLU A 1 94 ? -21.725 7.137 -1.118 1.00 95.31 94 GLU A C 1
ATOM 768 O O . GLU A 1 94 ? -22.307 7.502 -2.138 1.00 95.31 94 GLU A O 1
ATOM 773 N N . ARG A 1 95 ? -20.558 7.677 -0.747 1.00 94.69 95 ARG A N 1
ATOM 774 C CA . ARG A 1 95 ? -19.816 8.684 -1.523 1.00 94.69 95 ARG A CA 1
ATOM 775 C C . ARG A 1 95 ? -18.818 8.070 -2.511 1.00 94.69 95 ARG A C 1
ATOM 777 O O . ARG A 1 95 ? -17.961 8.793 -3.014 1.00 94.69 95 ARG A O 1
ATOM 784 N N . GLY A 1 96 ? -18.896 6.762 -2.753 1.00 94.75 96 GLY A N 1
ATOM 785 C CA . GLY A 1 96 ? -17.972 6.035 -3.625 1.00 94.75 96 GLY A CA 1
ATOM 786 C C . GLY A 1 96 ? -16.573 5.846 -3.035 1.00 94.75 96 GLY A C 1
ATOM 787 O O . GLY A 1 96 ? -15.644 5.551 -3.775 1.00 94.75 96 GLY A O 1
ATOM 788 N N . GLY A 1 97 ? -16.406 6.057 -1.727 1.00 96.19 97 GLY A N 1
ATOM 789 C CA . GLY A 1 97 ? -15.173 5.734 -1.016 1.00 96.19 97 GLY A CA 1
ATOM 790 C C . GLY A 1 97 ? -15.116 4.263 -0.602 1.00 96.19 97 GLY A C 1
ATOM 791 O O . GLY A 1 97 ? -15.951 3.447 -0.990 1.00 96.19 97 GLY A O 1
ATOM 792 N N . MET A 1 98 ? -14.147 3.941 0.248 1.00 96.88 98 MET A N 1
ATOM 793 C CA . MET A 1 98 ? -13.937 2.590 0.768 1.00 96.88 98 MET A CA 1
ATOM 794 C C . MET A 1 98 ? -13.642 2.599 2.266 1.00 96.88 98 MET A C 1
ATOM 796 O O . MET A 1 98 ? -13.335 3.638 2.858 1.00 96.88 98 MET A O 1
ATOM 800 N N . VAL A 1 99 ? -13.738 1.421 2.882 1.00 97.81 99 VAL A N 1
ATOM 801 C CA . VAL A 1 99 ? -13.353 1.205 4.276 1.00 97.81 99 VAL A CA 1
ATOM 802 C C . VAL A 1 99 ? -12.359 0.056 4.342 1.00 97.81 99 VAL A C 1
ATOM 804 O O . VAL A 1 99 ? -12.714 -1.100 4.114 1.00 97.81 99 VAL A O 1
ATOM 807 N N . LYS A 1 100 ? -11.114 0.376 4.697 1.00 98.50 100 LYS A N 1
ATOM 808 C CA . LYS A 1 100 ? -10.065 -0.621 4.929 1.00 98.50 100 LYS A CA 1
ATOM 809 C C . LYS A 1 100 ? -9.597 -0.593 6.375 1.00 98.50 100 LYS A C 1
ATOM 811 O O . LYS A 1 100 ? -9.810 0.373 7.118 1.00 98.50 100 LYS A O 1
ATOM 816 N N . THR A 1 101 ? -8.965 -1.688 6.768 1.00 98.38 101 THR A N 1
ATOM 817 C CA . THR A 1 101 ? -8.460 -1.891 8.120 1.00 98.38 101 THR A CA 1
ATOM 818 C C . THR A 1 101 ? -7.006 -2.310 8.131 1.00 98.38 101 THR A C 1
ATOM 820 O O . THR A 1 101 ? -6.516 -2.864 7.155 1.00 98.38 101 THR A O 1
ATOM 823 N N . VAL A 1 102 ? -6.340 -2.073 9.257 1.00 98.19 102 VAL A N 1
ATOM 824 C CA . VAL A 1 102 ? -5.069 -2.714 9.605 1.00 98.19 102 VAL A CA 1
ATOM 825 C C . VAL A 1 102 ? -5.251 -3.360 10.973 1.00 98.19 102 VAL A C 1
ATOM 827 O O . VAL A 1 102 ? -5.611 -2.680 11.937 1.00 98.19 102 VAL A O 1
ATOM 830 N N . CYS A 1 103 ? -5.023 -4.669 11.055 1.00 98.00 103 CYS A N 1
ATOM 831 C CA . CYS A 1 103 ? -5.017 -5.401 12.318 1.00 98.00 103 CYS A CA 1
ATOM 832 C C . CYS A 1 103 ? -3.590 -5.465 12.862 1.00 98.00 103 CYS A C 1
ATOM 834 O O . CYS A 1 103 ? -2.685 -5.911 12.161 1.00 98.00 103 CYS A O 1
ATOM 836 N N . LEU A 1 104 ? -3.397 -5.020 14.102 1.00 97.62 104 LEU A N 1
ATOM 837 C CA . LEU A 1 104 ? -2.153 -5.151 14.844 1.00 97.62 104 LEU A CA 1
ATOM 838 C C . LEU A 1 104 ? -2.307 -6.261 15.899 1.00 97.62 104 LEU A C 1
ATOM 840 O O . LEU A 1 104 ? -2.989 -6.040 16.912 1.00 97.62 104 LEU A O 1
ATOM 844 N N . PRO A 1 105 ? -1.642 -7.413 15.693 1.00 96.12 105 PRO A N 1
ATOM 845 C CA . PRO A 1 105 ? -1.621 -8.493 16.666 1.00 96.12 105 PRO A CA 1
ATOM 846 C C . PRO A 1 105 ? -1.061 -8.041 18.013 1.00 96.12 105 PRO A C 1
ATOM 848 O O . PRO A 1 105 ? -0.105 -7.260 18.058 1.00 96.12 105 PRO A O 1
ATOM 851 N N . GLU A 1 106 ? -1.669 -8.500 19.108 1.00 94.81 106 GLU A N 1
ATOM 852 C CA . GLU A 1 106 ? -1.288 -8.129 20.487 1.00 94.81 106 GLU A CA 1
ATOM 853 C C . GLU A 1 106 ? -1.266 -6.604 20.760 1.00 94.81 106 GLU A C 1
ATOM 855 O O . GLU A 1 106 ? -0.681 -6.115 21.737 1.00 94.81 106 GLU A O 1
ATOM 860 N N . GLY A 1 107 ? -1.902 -5.808 19.896 1.00 93.44 107 GLY A N 1
ATOM 861 C CA . GLY A 1 107 ? -1.881 -4.352 19.962 1.00 93.44 107 GLY A CA 1
ATOM 862 C C . GLY A 1 107 ? -2.815 -3.744 21.010 1.00 93.44 107 GLY A C 1
ATOM 863 O O . GLY A 1 107 ? -2.740 -2.539 21.262 1.00 93.44 107 GLY A O 1
ATOM 864 N N . ALA A 1 108 ? -3.646 -4.536 21.698 1.00 92.19 108 ALA A N 1
ATOM 865 C CA . ALA A 1 108 ? -4.486 -4.057 22.801 1.00 92.19 108 ALA A CA 1
ATOM 866 C C . ALA A 1 108 ? -3.665 -3.430 23.950 1.00 92.19 108 ALA A C 1
ATOM 868 O O . ALA A 1 108 ? -4.206 -2.634 24.727 1.00 92.19 108 ALA A O 1
ATOM 869 N N . ARG A 1 109 ? -2.350 -3.700 24.001 1.00 92.06 109 ARG A N 1
ATOM 870 C CA . ARG A 1 109 ? -1.374 -3.076 24.911 1.00 92.06 109 ARG A CA 1
ATOM 871 C C . ARG A 1 109 ? -1.171 -1.572 24.710 1.00 92.06 109 ARG A C 1
ATOM 873 O O . ARG A 1 109 ? -0.702 -0.911 25.632 1.00 92.06 109 ARG A O 1
ATOM 880 N N . LEU A 1 110 ? -1.505 -1.027 23.536 1.00 94.62 110 LEU A N 1
ATOM 881 C CA . LEU A 1 110 ? -1.353 0.404 23.255 1.00 94.62 110 LEU A CA 1
ATOM 882 C C . LEU A 1 110 ? -2.170 1.237 24.248 1.00 94.62 110 LEU A C 1
ATOM 884 O O . LEU A 1 110 ? -3.352 0.969 24.480 1.00 94.62 110 LEU A O 1
ATOM 888 N N . SER A 1 111 ? -1.560 2.251 24.852 1.00 94.50 111 SER A N 1
ATOM 889 C CA . SER A 1 111 ? -2.247 3.128 25.799 1.00 94.50 111 SER A CA 1
ATOM 890 C C . SER A 1 111 ? -3.261 4.023 25.083 1.00 94.50 111 SER A C 1
ATOM 892 O O . SER A 1 111 ? -3.236 4.175 23.864 1.00 94.50 111 SER A O 1
ATOM 894 N N . ARG A 1 112 ? -4.162 4.671 25.833 1.00 93.12 112 ARG A N 1
ATOM 895 C CA . ARG A 1 112 ? -5.096 5.630 25.222 1.00 93.12 112 ARG A CA 1
ATOM 896 C C . ARG A 1 112 ? -4.360 6.777 24.522 1.00 93.12 112 ARG A C 1
ATOM 898 O O . ARG A 1 112 ? -4.773 7.174 23.440 1.00 93.12 112 ARG A O 1
ATOM 905 N N . LYS A 1 113 ? -3.258 7.238 25.119 1.00 95.19 113 LYS A N 1
ATOM 906 C CA . LYS A 1 113 ? -2.398 8.274 24.549 1.00 95.19 113 LYS A CA 1
ATOM 907 C C . LYS A 1 113 ? -1.810 7.836 23.207 1.00 95.19 113 LYS A C 1
ATOM 909 O O . LYS A 1 113 ? -1.896 8.597 22.256 1.00 95.19 113 LYS A O 1
ATOM 914 N N . ASP A 1 114 ? -1.302 6.603 23.112 1.00 95.44 114 ASP A N 1
ATOM 915 C CA . ASP A 1 114 ? -0.770 6.079 21.845 1.00 95.44 114 ASP A CA 1
ATOM 916 C C . ASP A 1 114 ? -1.842 6.095 20.747 1.00 95.44 114 ASP A C 1
ATOM 918 O O . ASP A 1 114 ? -1.571 6.472 19.613 1.00 95.44 114 ASP A O 1
ATOM 922 N N . LEU A 1 115 ? -3.082 5.722 21.081 1.00 95.38 115 LEU A N 1
ATOM 923 C CA . LEU A 1 115 ? -4.192 5.731 20.122 1.00 95.38 115 LEU A CA 1
ATOM 924 C C . LEU A 1 115 ? -4.558 7.146 19.681 1.00 95.38 115 LEU A C 1
ATOM 926 O O . LEU A 1 115 ? -4.784 7.359 18.494 1.00 95.38 115 LEU A O 1
ATOM 930 N N . ASP A 1 116 ? -4.612 8.099 20.611 1.00 94.12 116 ASP A N 1
ATOM 931 C CA . ASP A 1 116 ? -4.893 9.496 20.284 1.00 94.12 116 ASP A CA 1
ATOM 932 C C . ASP A 1 116 ? -3.767 10.071 19.385 1.00 94.12 116 ASP A C 1
ATOM 934 O O . ASP A 1 116 ? -4.059 10.703 18.370 1.00 94.12 116 ASP A O 1
ATOM 938 N N . ASP A 1 117 ? -2.496 9.741 19.654 1.00 95.69 117 ASP A N 1
ATOM 939 C CA . ASP A 1 117 ? -1.345 10.130 18.821 1.00 95.69 117 ASP A CA 1
ATOM 940 C C . ASP A 1 117 ? -1.405 9.519 17.403 1.00 95.69 117 ASP A C 1
ATOM 942 O O . ASP A 1 117 ? -1.034 10.171 16.421 1.00 95.69 117 ASP A O 1
ATOM 946 N N . LEU A 1 118 ? -1.877 8.274 17.266 1.00 96.06 118 LEU A N 1
ATOM 947 C CA . LEU A 1 118 ? -2.084 7.631 15.960 1.00 96.06 118 LEU A CA 1
ATOM 948 C C . LEU A 1 118 ? -3.288 8.225 15.205 1.00 96.06 118 LEU A C 1
ATOM 950 O O . LEU A 1 118 ? -3.269 8.295 13.977 1.00 96.06 118 LEU A O 1
ATOM 954 N N . VAL A 1 119 ? -4.323 8.690 15.911 1.00 94.81 119 VAL A N 1
ATOM 955 C CA . VAL A 1 119 ? -5.445 9.417 15.294 1.00 94.81 119 VAL A CA 1
ATOM 956 C C . VAL A 1 119 ? -4.984 10.773 14.760 1.00 94.81 119 VAL A C 1
ATOM 958 O O . VAL A 1 119 ? -5.356 11.136 13.645 1.00 94.81 119 VAL A O 1
ATOM 961 N N . GLU A 1 120 ? -4.147 11.507 15.498 1.00 95.62 120 GLU A N 1
ATOM 962 C CA . GLU A 1 120 ? -3.559 12.756 14.992 1.00 95.62 120 GLU A CA 1
ATOM 963 C C . GLU A 1 120 ? -2.627 12.511 13.800 1.00 95.62 120 GLU A C 1
ATOM 965 O O . GLU A 1 120 ? -2.643 13.274 12.836 1.00 95.62 120 GLU A O 1
ATOM 970 N N . PHE A 1 121 ? -1.876 11.409 13.804 1.00 95.31 121 PHE A N 1
ATOM 971 C CA . PHE A 1 121 ? -1.067 11.008 12.654 1.00 95.31 121 PHE A CA 1
ATOM 972 C C . PHE A 1 121 ? -1.895 10.793 11.388 1.00 95.31 121 PHE A C 1
ATOM 974 O O . PHE A 1 121 ? -1.519 11.280 10.326 1.00 95.31 121 PHE A O 1
ATOM 981 N N . ALA A 1 122 ? -3.037 10.110 11.497 1.00 95.44 122 ALA A N 1
ATOM 982 C CA . ALA A 1 122 ? -3.914 9.863 10.357 1.00 95.44 122 ALA A CA 1
ATOM 983 C C . ALA A 1 122 ? -4.383 11.169 9.687 1.00 95.44 122 ALA A C 1
ATOM 985 O O . ALA A 1 122 ? -4.494 11.239 8.462 1.00 95.44 122 ALA A O 1
ATOM 986 N N . LYS A 1 123 ? -4.598 12.234 10.469 1.00 94.62 123 LYS A N 1
ATOM 987 C CA . LYS A 1 123 ? -5.019 13.544 9.947 1.00 94.62 123 LYS A CA 1
ATOM 988 C C . LYS A 1 123 ? -3.967 14.216 9.066 1.00 94.62 123 LYS A C 1
ATOM 990 O O . LYS A 1 123 ? -4.339 14.983 8.183 1.00 94.62 123 LYS A O 1
ATOM 995 N N . ILE A 1 124 ? -2.678 13.916 9.261 1.00 95.19 124 ILE A N 1
ATOM 996 C CA . ILE A 1 124 ? -1.585 14.440 8.419 1.00 95.19 124 ILE A CA 1
ATOM 997 C C . ILE A 1 124 ? -1.776 14.009 6.956 1.00 95.19 124 ILE A C 1
ATOM 999 O O . ILE A 1 124 ? -1.466 14.770 6.045 1.00 95.19 124 ILE A O 1
ATOM 1003 N N . PHE A 1 125 ? -2.358 12.828 6.736 1.00 93.62 125 PHE A N 1
ATOM 1004 C CA . PHE A 1 125 ? -2.648 12.266 5.412 1.00 93.62 125 PHE A CA 1
ATOM 1005 C C . PHE A 1 125 ? -4.084 12.551 4.941 1.00 93.62 125 PHE A C 1
ATOM 1007 O O . PHE A 1 125 ? -4.590 11.902 4.032 1.00 93.62 125 PHE A O 1
ATOM 1014 N N . GLY A 1 126 ? -4.762 13.523 5.559 1.00 91.88 126 GLY A N 1
ATOM 1015 C CA . GLY A 1 126 ? -6.078 13.996 5.127 1.00 91.88 126 GLY A CA 1
ATOM 1016 C C . GLY A 1 126 ? -7.276 13.247 5.714 1.00 91.88 126 GLY A C 1
ATOM 1017 O O . GLY A 1 126 ? -8.410 13.628 5.423 1.00 91.88 126 GLY A O 1
ATOM 1018 N N . ALA A 1 127 ? -7.072 12.239 6.572 1.00 92.00 127 ALA A N 1
ATOM 1019 C CA . ALA A 1 127 ? -8.189 11.574 7.238 1.00 92.00 127 ALA A CA 1
ATOM 1020 C C . ALA A 1 127 ? -8.948 12.546 8.149 1.00 92.00 127 ALA A C 1
ATOM 1022 O O . ALA A 1 127 ? -8.362 13.250 8.972 1.00 92.00 127 ALA A O 1
ATOM 1023 N N . LYS A 1 128 ? -10.282 12.517 8.091 1.00 86.94 128 LYS A N 1
ATOM 1024 C CA . LYS A 1 128 ? -11.130 13.261 9.045 1.00 86.94 128 LYS A CA 1
ATOM 1025 C C . LYS A 1 128 ? -11.150 12.624 10.437 1.00 86.94 128 LYS A C 1
ATOM 1027 O O . LYS A 1 128 ? -11.529 13.266 11.415 1.00 86.94 128 LYS A O 1
ATOM 1032 N N . GLY A 1 129 ? -10.745 11.363 10.522 1.00 88.06 129 GLY A N 1
ATOM 1033 C CA . GLY A 1 129 ? -10.599 10.599 11.747 1.00 88.06 129 GLY A CA 1
ATOM 1034 C C . GLY A 1 129 ? -10.180 9.166 11.441 1.00 88.06 129 GLY A C 1
ATOM 1035 O O . GLY A 1 129 ? -10.192 8.733 10.292 1.00 88.06 129 GLY A O 1
ATOM 1036 N N . MET A 1 130 ? -9.832 8.432 12.489 1.00 94.69 130 MET A N 1
ATOM 1037 C CA . MET A 1 130 ? -9.518 7.011 12.428 1.00 94.69 130 MET A CA 1
ATOM 1038 C C . MET A 1 130 ? -10.234 6.330 13.588 1.00 94.69 130 MET A C 1
ATOM 1040 O O . MET A 1 130 ? -10.132 6.773 14.734 1.00 94.69 130 MET A O 1
ATOM 1044 N N . ALA A 1 131 ? -10.992 5.279 13.291 1.00 95.56 131 ALA A N 1
ATOM 1045 C CA . ALA A 1 131 ? -11.608 4.468 14.330 1.00 95.56 131 ALA A CA 1
ATOM 1046 C C . ALA A 1 131 ? -10.678 3.309 14.697 1.00 95.56 131 ALA A C 1
ATOM 1048 O O . ALA A 1 131 ? -9.831 2.895 13.910 1.00 95.56 131 ALA A O 1
ATOM 1049 N N . TRP A 1 132 ? -10.832 2.783 15.906 1.00 96.69 132 TRP A N 1
ATOM 1050 C CA . TRP A 1 132 ? -10.082 1.619 16.359 1.00 96.69 132 TRP A CA 1
ATOM 1051 C C . TRP A 1 132 ? -10.938 0.754 17.269 1.00 96.69 132 TRP A C 1
ATOM 1053 O O . TRP A 1 132 ? -11.851 1.260 17.922 1.00 96.69 132 TRP A O 1
ATOM 1063 N N . VAL A 1 133 ? -10.639 -0.538 17.341 1.00 97.00 133 VAL A N 1
ATOM 1064 C CA . VAL A 1 133 ? -11.288 -1.483 18.250 1.00 97.00 133 VAL A CA 1
ATOM 1065 C C . VAL A 1 133 ? -10.241 -2.378 18.883 1.00 97.00 133 VAL A C 1
ATOM 1067 O O . VAL A 1 133 ? -9.484 -3.020 18.165 1.00 97.00 133 VAL A O 1
ATOM 1070 N N . LYS A 1 134 ? -10.234 -2.456 20.217 1.00 97.25 134 LYS A N 1
ATOM 1071 C CA . LYS A 1 134 ? -9.465 -3.463 20.955 1.00 97.25 134 LYS A CA 1
ATOM 1072 C C . LYS A 1 134 ? -10.298 -4.711 21.196 1.00 97.25 134 LYS A C 1
ATOM 1074 O O . LYS A 1 134 ? -11.463 -4.603 21.587 1.00 97.25 134 LYS A O 1
ATOM 1079 N N . ILE A 1 135 ? -9.679 -5.868 21.012 1.00 96.69 135 ILE A N 1
ATOM 1080 C CA . ILE A 1 135 ? -10.287 -7.173 21.245 1.00 96.69 135 ILE A CA 1
ATOM 1081 C C . ILE A 1 135 ? -9.801 -7.678 22.602 1.00 96.69 135 ILE A C 1
ATOM 1083 O O . ILE A 1 135 ? -8.701 -8.208 22.724 1.00 96.69 135 ILE A O 1
ATOM 1087 N N . ASN A 1 136 ? -10.606 -7.481 23.641 1.00 94.44 136 ASN A N 1
ATOM 1088 C CA . ASN A 1 136 ? -10.284 -7.929 24.992 1.00 94.44 136 ASN A CA 1
ATOM 1089 C C . ASN A 1 136 ? -11.014 -9.250 25.313 1.00 94.44 136 ASN A C 1
ATOM 1091 O O . ASN A 1 136 ? -11.995 -9.585 24.643 1.00 94.44 136 ASN A O 1
ATOM 1095 N N . PRO A 1 137 ? -10.595 -9.994 26.358 1.00 90.88 137 PRO A N 1
ATOM 1096 C CA . PRO A 1 137 ? -11.281 -11.221 26.774 1.00 90.88 137 PRO A CA 1
ATOM 1097 C C . PRO A 1 137 ? -12.759 -11.014 27.146 1.00 90.88 137 PRO A C 1
ATOM 1099 O O . PRO A 1 137 ? -13.563 -11.931 27.009 1.00 90.88 137 PRO A O 1
ATOM 1102 N N . ASP A 1 138 ? -13.112 -9.819 27.622 1.00 88.94 138 ASP A N 1
ATOM 1103 C CA . ASP A 1 138 ? -14.463 -9.403 28.014 1.00 88.94 138 ASP A CA 1
ATOM 1104 C C . ASP A 1 138 ? -15.266 -8.762 26.867 1.00 88.94 138 ASP A C 1
ATOM 1106 O O . ASP A 1 138 ? -16.441 -8.433 27.041 1.00 88.94 138 ASP A O 1
ATOM 1110 N N . GLY A 1 139 ? -14.663 -8.616 25.681 1.00 90.62 139 GLY A N 1
ATOM 1111 C CA . GLY A 1 139 ? -15.327 -8.156 24.465 1.00 90.62 139 GLY A CA 1
ATOM 1112 C C . GLY A 1 139 ? -14.613 -7.011 23.745 1.00 90.62 139 GLY A C 1
ATOM 1113 O O . GLY A 1 139 ? -13.432 -6.731 23.934 1.00 90.62 139 GLY A O 1
ATOM 1114 N N . TRP A 1 140 ? -15.352 -6.351 22.852 1.00 95.12 140 TRP A N 1
ATOM 1115 C CA . TRP A 1 140 ? -14.825 -5.294 21.988 1.00 95.12 140 TRP A CA 1
ATOM 1116 C C . TRP A 1 140 ? -14.857 -3.941 22.701 1.00 95.12 140 TRP A C 1
ATOM 1118 O O . TRP A 1 140 ? -15.930 -3.416 23.008 1.00 95.12 140 TRP A O 1
ATOM 1128 N N . GLN A 1 141 ? -13.691 -3.331 22.902 1.00 94.56 141 GLN A N 1
ATOM 1129 C CA . GLN A 1 141 ? -13.559 -2.007 23.507 1.00 94.56 141 GLN A CA 1
ATOM 1130 C C . GLN A 1 141 ? -13.288 -0.954 22.426 1.00 94.56 141 GLN A C 1
ATOM 1132 O O . GLN A 1 141 ? -12.218 -0.925 21.819 1.00 94.56 141 GLN A O 1
ATOM 1137 N N . SER A 1 142 ? -14.258 -0.064 22.189 1.00 91.88 142 SER A N 1
ATOM 1138 C CA . SER A 1 142 ? -14.142 1.017 21.203 1.00 91.88 142 SER A CA 1
ATOM 1139 C C . SER A 1 142 ? -15.249 2.068 21.340 1.00 91.88 142 SER A C 1
ATOM 1141 O O . SER A 1 142 ? -16.376 1.703 21.687 1.00 91.88 142 SER A O 1
ATOM 1143 N N . PRO A 1 143 ? -15.006 3.339 20.953 1.00 87.31 143 PRO A N 1
ATOM 1144 C CA . PRO A 1 143 ? -16.077 4.310 20.718 1.00 87.31 143 PRO A CA 1
ATOM 1145 C C . PRO A 1 143 ? -17.135 3.843 19.702 1.00 87.31 143 PRO A C 1
ATOM 1147 O O . PRO A 1 143 ? -18.298 4.232 19.819 1.00 87.31 143 PRO A O 1
ATOM 1150 N N . ILE A 1 144 ? -16.752 3.004 18.728 1.00 90.31 144 ILE A N 1
ATOM 1151 C CA . ILE A 1 144 ? -17.658 2.501 17.684 1.00 90.31 144 ILE A CA 1
ATOM 1152 C C . ILE A 1 144 ? -18.277 1.134 18.005 1.00 90.31 144 ILE A C 1
ATOM 1154 O O . ILE A 1 144 ? -19.192 0.716 17.304 1.00 90.31 144 ILE A O 1
ATOM 1158 N N . ALA A 1 145 ? -17.853 0.456 19.081 1.00 90.06 145 ALA A N 1
ATOM 1159 C CA . ALA A 1 145 ? -18.276 -0.920 19.379 1.00 90.06 145 ALA A CA 1
ATOM 1160 C C . ALA A 1 145 ? -19.801 -1.069 19.474 1.00 90.06 145 ALA A C 1
ATOM 1162 O O . ALA A 1 145 ? -20.357 -2.046 18.981 1.00 90.06 145 ALA A O 1
ATOM 1163 N N . LYS A 1 146 ? -20.499 -0.088 20.059 1.00 88.50 146 LYS A N 1
ATOM 1164 C CA . LYS A 1 146 ? -21.967 -0.110 20.204 1.00 88.50 146 LYS A CA 1
ATOM 1165 C C . LYS A 1 146 ? -22.738 -0.044 18.877 1.00 88.50 146 LYS A C 1
ATOM 1167 O O . LYS A 1 146 ? -23.916 -0.366 18.861 1.00 88.50 146 LYS A O 1
ATOM 1172 N N . PHE A 1 147 ? -22.086 0.393 17.800 1.00 90.44 147 PHE A N 1
ATOM 1173 C CA . PHE A 1 147 ? -22.660 0.490 16.453 1.00 90.44 147 PHE A CA 1
ATOM 1174 C C . PHE A 1 147 ? -22.274 -0.702 15.563 1.00 90.44 147 PHE A C 1
ATOM 1176 O O . PHE A 1 147 ? -22.683 -0.780 14.409 1.00 90.44 147 PHE A O 1
ATOM 1183 N N . LEU A 1 148 ? -21.464 -1.622 16.088 1.00 90.50 148 LEU A N 1
ATOM 1184 C CA . LEU A 1 148 ? -21.124 -2.877 15.436 1.00 90.50 148 LEU A CA 1
ATOM 1185 C C . LEU A 1 148 ? -22.029 -3.956 16.026 1.00 90.50 148 LEU A C 1
ATOM 1187 O O . LEU A 1 148 ? -21.827 -4.369 17.173 1.00 90.50 148 LEU A O 1
ATOM 1191 N N . SER A 1 149 ? -23.036 -4.369 15.256 1.00 91.38 149 SER A N 1
ATOM 1192 C CA . SER A 1 149 ? -23.931 -5.471 15.616 1.00 91.38 149 SER A CA 1
ATOM 1193 C C . SER A 1 149 ? -23.159 -6.786 15.752 1.00 91.38 149 SER A C 1
ATOM 1195 O O . SER A 1 149 ? -22.036 -6.913 15.264 1.00 91.38 149 SER A O 1
ATOM 1197 N N . GLU A 1 150 ? -23.756 -7.777 16.410 1.00 91.69 150 GLU A N 1
ATOM 1198 C CA . GLU A 1 150 ? -23.132 -9.091 16.607 1.00 91.69 150 GLU A CA 1
ATOM 1199 C C . GLU A 1 150 ? -22.725 -9.741 15.275 1.00 91.69 150 GLU A C 1
ATOM 1201 O O . GLU A 1 150 ? -21.560 -10.086 15.105 1.00 91.69 150 GLU A O 1
ATOM 1206 N N . GLY A 1 151 ? -23.619 -9.760 14.280 1.00 93.12 151 GLY A N 1
ATOM 1207 C CA . GLY A 1 151 ? -23.304 -10.296 12.951 1.00 93.12 151 GLY A CA 1
ATOM 1208 C C . GLY A 1 151 ? -22.179 -9.542 12.226 1.00 93.12 151 GLY A C 1
ATOM 1209 O O . GLY A 1 151 ? -21.352 -10.162 11.563 1.00 93.12 151 GLY A O 1
ATOM 1210 N N . VAL A 1 152 ? -22.082 -8.215 12.388 1.00 93.25 152 VAL A N 1
ATOM 1211 C CA . VAL A 1 152 ? -20.954 -7.435 11.839 1.00 93.25 152 VAL A CA 1
ATOM 1212 C C . VAL A 1 152 ? -19.648 -7.806 12.542 1.00 93.25 152 VAL A C 1
ATOM 1214 O O . VAL A 1 152 ? -18.619 -7.955 11.885 1.00 93.25 152 VAL A O 1
ATOM 1217 N N . ARG A 1 153 ? -19.668 -7.986 13.868 1.00 94.19 153 ARG A N 1
ATOM 1218 C CA . ARG A 1 153 ? -18.482 -8.407 14.628 1.00 94.19 153 ARG A CA 1
ATOM 1219 C C . ARG A 1 153 ? -18.016 -9.796 14.212 1.00 94.19 153 ARG A C 1
ATOM 1221 O O . ARG A 1 153 ? -16.820 -9.975 14.029 1.00 94.19 153 ARG A O 1
ATOM 1228 N N . GLU A 1 154 ? -18.929 -10.742 14.005 1.00 94.94 154 GLU A N 1
ATOM 1229 C CA . GLU A 1 154 ? -18.598 -12.086 13.515 1.00 94.94 154 GLU A CA 1
ATOM 1230 C C . GLU A 1 154 ? -17.945 -12.046 12.129 1.00 94.94 154 GLU A C 1
ATOM 1232 O O . GLU A 1 154 ? -16.902 -12.666 11.917 1.00 94.94 154 GLU A O 1
ATOM 1237 N N . GLN A 1 155 ? -18.505 -11.263 11.199 1.00 96.69 155 GLN A N 1
ATOM 1238 C CA . GLN A 1 155 ? -17.937 -11.086 9.860 1.00 96.69 155 GLN A CA 1
ATOM 1239 C C . GLN A 1 155 ? -16.539 -10.460 9.908 1.00 96.69 155 GLN A C 1
ATOM 1241 O O . GLN A 1 155 ? -15.629 -10.941 9.232 1.00 96.69 155 GLN A O 1
ATOM 1246 N N . LEU A 1 156 ? -16.347 -9.423 10.732 1.00 96.31 156 LEU A N 1
ATOM 1247 C CA . LEU A 1 156 ? -15.040 -8.794 10.932 1.00 96.31 156 LEU A CA 1
ATOM 1248 C C . LEU A 1 156 ? -14.040 -9.765 11.567 1.00 96.31 156 LEU A C 1
ATOM 1250 O O . LEU A 1 156 ? -12.922 -9.886 11.075 1.00 96.31 156 LEU A O 1
ATOM 1254 N N . SER A 1 157 ? -14.439 -10.487 12.617 1.00 96.12 157 SER A N 1
ATOM 1255 C CA . SER A 1 157 ? -13.603 -11.498 13.268 1.00 96.12 157 SER A CA 1
ATOM 1256 C C . SER A 1 157 ? -13.156 -12.582 12.295 1.00 96.12 157 SER A C 1
ATOM 1258 O O . SER A 1 157 ? -11.983 -12.944 12.303 1.00 96.12 157 SER A O 1
ATOM 1260 N N . ALA A 1 158 ? -14.051 -13.062 11.429 1.00 97.12 158 ALA A N 1
ATOM 1261 C CA . ALA A 1 158 ? -13.721 -14.061 10.419 1.00 97.12 158 ALA A CA 1
ATOM 1262 C C . ALA A 1 158 ? -12.801 -13.503 9.320 1.00 97.12 158 ALA A C 1
ATOM 1264 O O . ALA A 1 158 ? -11.802 -14.135 8.981 1.00 97.12 158 ALA A O 1
ATOM 1265 N N . ARG A 1 159 ? -13.107 -12.316 8.776 1.00 97.62 159 ARG A N 1
ATOM 1266 C CA . ARG A 1 159 ? -12.339 -11.696 7.681 1.00 97.62 159 ARG A CA 1
ATOM 1267 C C . ARG A 1 159 ? -10.930 -11.298 8.114 1.00 97.62 159 ARG A C 1
ATOM 1269 O O . ARG A 1 159 ? -9.990 -11.476 7.348 1.00 97.62 159 ARG A O 1
ATOM 1276 N N . LEU A 1 160 ? -10.797 -10.767 9.327 1.00 97.00 160 LEU A N 1
ATOM 1277 C CA . LEU A 1 160 ? -9.536 -10.267 9.879 1.00 97.00 160 LEU A CA 1
ATOM 1278 C C . LEU A 1 160 ? -8.802 -11.307 10.737 1.00 97.00 160 LEU A C 1
ATOM 1280 O O . LEU A 1 160 ? -7.720 -11.013 11.233 1.00 97.00 160 LEU A O 1
ATOM 1284 N N . GLN A 1 161 ? -9.392 -12.495 10.921 1.00 96.56 161 GLN A N 1
ATOM 1285 C CA . GLN A 1 161 ? -8.867 -13.579 11.760 1.00 96.56 161 GLN A CA 1
ATOM 1286 C C . GLN A 1 161 ? -8.495 -13.101 13.176 1.00 96.56 161 GLN A C 1
ATOM 1288 O O . GLN A 1 161 ? -7.434 -13.434 13.699 1.00 96.56 161 GLN A O 1
ATOM 1293 N N . LEU A 1 162 ? -9.372 -12.291 13.779 1.00 96.62 162 LEU A N 1
ATOM 1294 C CA . LEU A 1 162 ? -9.079 -11.583 15.027 1.00 96.62 162 LEU A CA 1
ATOM 1295 C C . LEU A 1 162 ? -8.874 -12.535 16.199 1.00 96.62 162 LEU A C 1
ATOM 1297 O O . LEU A 1 162 ? -9.663 -13.458 16.417 1.00 96.62 162 LEU A O 1
ATOM 1301 N N . GLN A 1 163 ? -7.874 -12.221 17.013 1.00 96.38 163 GLN A N 1
ATOM 1302 C CA . GLN A 1 163 ? -7.585 -12.899 18.263 1.00 96.38 163 GLN A CA 1
ATOM 1303 C C . GLN A 1 163 ? -7.754 -11.949 19.449 1.00 96.38 163 GLN A C 1
ATOM 1305 O O . GLN A 1 163 ? -7.685 -10.721 19.344 1.00 96.38 163 GLN A O 1
ATOM 1310 N N . THR A 1 164 ? -7.995 -12.528 20.622 1.00 96.94 164 THR A N 1
ATOM 1311 C CA . THR A 1 164 ? -7.977 -11.771 21.873 1.00 96.94 164 THR A CA 1
ATOM 1312 C C . THR A 1 164 ? -6.584 -11.191 22.100 1.00 96.94 164 THR A C 1
ATOM 1314 O O . THR A 1 164 ? -5.602 -11.925 22.101 1.00 96.94 164 THR A O 1
ATOM 1317 N N . GLY A 1 165 ? -6.513 -9.887 22.350 1.00 96.75 165 GLY A N 1
ATOM 1318 C CA . GLY A 1 165 ? -5.272 -9.124 22.463 1.00 96.75 165 GLY A CA 1
ATOM 1319 C C . GLY A 1 165 ? -5.012 -8.211 21.265 1.00 96.75 165 GLY A C 1
ATOM 1320 O O . GLY A 1 165 ? -4.184 -7.308 21.376 1.00 96.75 165 GLY A O 1
ATOM 1321 N N . ASP A 1 166 ? -5.735 -8.375 20.160 1.00 97.94 166 ASP A N 1
ATOM 1322 C CA . ASP A 1 166 ? -5.525 -7.577 18.954 1.00 97.94 166 ASP A CA 1
ATOM 1323 C C . ASP A 1 166 ? -6.141 -6.179 19.057 1.00 97.94 166 ASP A C 1
ATOM 1325 O O . ASP A 1 166 ? -7.040 -5.897 19.862 1.00 97.94 166 ASP A O 1
ATOM 1329 N N . ILE A 1 167 ? -5.671 -5.284 18.191 1.00 97.81 167 ILE A N 1
ATOM 1330 C CA . ILE A 1 167 ? -6.344 -4.020 17.904 1.00 97.81 167 ILE A CA 1
ATOM 1331 C C . ILE A 1 167 ? -6.495 -3.838 16.397 1.00 97.81 167 ILE A C 1
ATOM 1333 O O . ILE A 1 167 ? -5.565 -4.071 15.631 1.00 97.81 167 ILE A O 1
ATOM 1337 N N . VAL A 1 168 ? -7.669 -3.387 15.972 1.00 98.19 168 VAL A N 1
ATOM 1338 C CA . VAL A 1 168 ? -7.971 -3.104 14.568 1.00 98.19 168 VAL A CA 1
ATOM 1339 C C . VAL A 1 168 ? -8.137 -1.607 14.393 1.00 98.19 168 VAL A C 1
ATOM 1341 O O . VAL A 1 168 ? -8.901 -0.990 15.135 1.00 98.19 168 VAL A O 1
ATOM 1344 N N . PHE A 1 169 ? -7.452 -1.030 13.411 1.00 98.12 169 PHE A N 1
ATOM 1345 C CA . PHE A 1 169 ? -7.617 0.355 12.976 1.00 98.12 169 PHE A CA 1
ATOM 1346 C C . PHE A 1 169 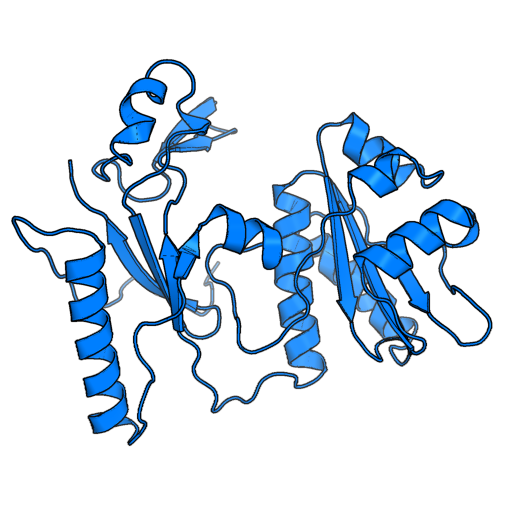? -8.463 0.403 11.708 1.00 98.12 169 PHE A C 1
ATOM 1348 O O . PHE A 1 169 ? -8.324 -0.460 10.849 1.00 98.12 169 PHE A O 1
ATOM 1355 N N . PHE A 1 170 ? -9.320 1.414 11.585 1.00 97.94 170 PHE A N 1
ATOM 1356 C CA . PHE A 1 170 ? -10.268 1.574 10.486 1.00 97.94 170 PHE A CA 1
ATOM 1357 C C . PHE A 1 170 ? -10.168 2.986 9.918 1.00 97.94 170 PHE A C 1
ATOM 1359 O O . PHE A 1 170 ? -10.244 3.969 10.667 1.00 97.94 170 PHE A O 1
ATOM 1366 N N . VAL A 1 171 ? -10.085 3.082 8.594 1.00 97.88 171 VAL A N 1
ATOM 1367 C CA . VAL A 1 171 ? -10.175 4.350 7.863 1.00 97.88 171 VAL A CA 1
ATOM 1368 C C . VAL A 1 171 ? -11.261 4.211 6.807 1.00 97.88 171 VAL A C 1
ATOM 1370 O O . VAL A 1 171 ? -11.296 3.228 6.070 1.00 97.88 171 VAL A O 1
ATOM 1373 N N . ALA A 1 172 ? -12.162 5.190 6.779 1.00 96.88 172 ALA A N 1
ATOM 1374 C CA . ALA A 1 172 ? -13.316 5.242 5.893 1.00 96.88 172 ALA A CA 1
ATOM 1375 C C . ALA A 1 172 ? -13.319 6.587 5.163 1.00 96.88 172 ALA A C 1
ATOM 1377 O O . ALA A 1 172 ? -13.714 7.602 5.740 1.00 96.88 172 ALA A O 1
ATOM 1378 N N . ASP A 1 173 ? -12.829 6.603 3.926 1.00 97.06 173 ASP A N 1
ATOM 1379 C CA . ASP A 1 173 ? -12.698 7.816 3.113 1.00 97.06 173 ASP A CA 1
ATOM 1380 C C . ASP A 1 173 ? -12.547 7.452 1.620 1.00 97.06 173 ASP A C 1
ATOM 1382 O O . ASP A 1 173 ? -12.782 6.311 1.218 1.00 97.06 173 ASP A O 1
ATOM 1386 N N . GLN A 1 174 ? -12.178 8.419 0.782 1.00 95.56 174 GLN A N 1
ATOM 1387 C CA . GLN A 1 174 ? -11.777 8.179 -0.604 1.00 95.56 174 GLN A CA 1
ATOM 1388 C C . GLN A 1 174 ? -10.546 7.264 -0.675 1.00 95.56 174 GLN A C 1
ATOM 1390 O O . GLN A 1 174 ? -9.670 7.338 0.188 1.00 95.56 174 GLN A O 1
ATOM 1395 N N . GLU A 1 175 ? -10.460 6.448 -1.729 1.00 95.06 175 GLU A N 1
ATOM 1396 C CA . GLU A 1 175 ? -9.427 5.415 -1.916 1.00 95.06 175 GLU A CA 1
ATOM 1397 C C . GLU A 1 175 ? -8.010 5.930 -1.634 1.00 95.06 175 GLU A C 1
ATOM 1399 O O . GLU A 1 175 ? -7.289 5.358 -0.816 1.00 95.06 175 GLU A O 1
ATOM 1404 N N . LYS A 1 176 ? -7.648 7.075 -2.225 1.00 94.38 176 LYS A N 1
ATOM 1405 C CA . LYS A 1 176 ? -6.337 7.699 -2.025 1.00 94.38 176 LYS A CA 1
ATOM 1406 C C . LYS A 1 176 ? -6.034 7.972 -0.547 1.00 94.38 176 LYS A C 1
ATOM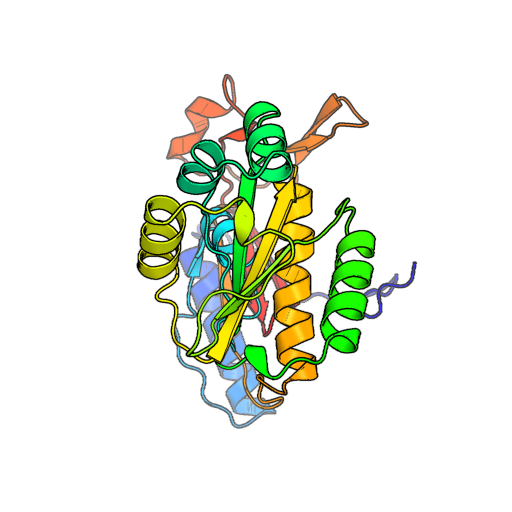 1408 O O . LYS A 1 176 ? -4.956 7.638 -0.075 1.00 94.38 176 LYS A O 1
ATOM 1413 N N . ILE A 1 177 ? -6.983 8.556 0.188 1.00 96.69 177 ILE A N 1
ATOM 1414 C CA . ILE A 1 177 ? -6.802 8.889 1.610 1.00 96.69 177 ILE A CA 1
ATOM 1415 C C . ILE A 1 177 ? -6.692 7.607 2.438 1.00 96.69 177 ILE A C 1
ATOM 1417 O O . ILE A 1 177 ? -5.847 7.516 3.322 1.00 96.69 177 ILE A O 1
ATOM 1421 N N . VAL A 1 178 ? -7.519 6.600 2.150 1.00 97.94 178 VAL A N 1
ATOM 1422 C CA . VAL A 1 178 ? -7.490 5.314 2.861 1.00 97.94 178 VAL A CA 1
ATOM 1423 C C . VAL A 1 178 ? -6.131 4.631 2.697 1.00 97.94 178 VAL A C 1
ATOM 1425 O O . VAL A 1 178 ? -5.528 4.234 3.698 1.00 97.94 178 VAL A O 1
ATOM 1428 N N . HIS A 1 179 ? -5.633 4.541 1.462 1.00 98.06 179 HIS A N 1
ATOM 1429 C CA . HIS A 1 179 ? -4.323 3.969 1.157 1.00 98.06 179 HIS A CA 1
ATOM 1430 C C . HIS A 1 179 ? -3.181 4.785 1.777 1.00 98.06 179 HIS A C 1
ATOM 1432 O O . HIS A 1 179 ? -2.357 4.202 2.481 1.00 98.06 179 HIS A O 1
ATOM 1438 N N . ASP A 1 180 ? -3.183 6.115 1.635 1.00 97.00 180 ASP A N 1
ATOM 1439 C CA . ASP A 1 180 ? -2.152 6.985 2.215 1.00 97.00 180 ASP A CA 1
ATOM 1440 C C . ASP A 1 180 ? -2.084 6.834 3.743 1.00 97.00 180 ASP A C 1
ATOM 1442 O O . ASP A 1 180 ? -1.006 6.656 4.316 1.00 97.00 180 ASP A O 1
ATOM 1446 N N . VAL A 1 181 ? -3.230 6.863 4.426 1.00 98.06 181 VAL A N 1
ATOM 1447 C CA . VAL A 1 181 ? -3.288 6.799 5.891 1.00 98.06 181 VAL A CA 1
ATOM 1448 C C . VAL A 1 181 ? -2.841 5.434 6.395 1.00 98.06 181 VAL A C 1
ATOM 1450 O O . VAL A 1 181 ? -1.949 5.356 7.240 1.00 98.06 181 VAL A O 1
ATOM 1453 N N . LEU A 1 182 ? -3.454 4.351 5.908 1.00 98.31 182 LEU A N 1
ATOM 1454 C CA . LEU A 1 182 ? -3.171 3.006 6.411 1.00 98.31 182 LEU A CA 1
ATOM 1455 C C . LEU A 1 182 ? -1.794 2.506 5.964 1.00 98.31 182 LEU A C 1
ATOM 1457 O O . LEU A 1 182 ? -1.115 1.823 6.733 1.00 98.31 182 LEU A O 1
ATOM 1461 N N . GLY A 1 183 ? -1.353 2.899 4.767 1.00 97.81 183 GLY A N 1
ATOM 1462 C CA . GLY A 1 183 ? -0.022 2.616 4.250 1.00 97.81 183 GLY A CA 1
ATOM 1463 C C . GLY A 1 183 ? 1.075 3.181 5.151 1.00 97.81 183 GLY A C 1
ATOM 1464 O O . GLY A 1 183 ? 1.983 2.459 5.568 1.00 97.81 183 GLY A O 1
ATOM 1465 N N . ASN A 1 184 ? 0.944 4.451 5.540 1.00 97.69 184 ASN A N 1
ATOM 1466 C CA . ASN A 1 184 ? 1.886 5.098 6.452 1.00 97.69 184 ASN A CA 1
ATOM 1467 C C . ASN A 1 184 ? 1.713 4.641 7.911 1.00 97.69 184 ASN A C 1
ATOM 1469 O O . ASN A 1 184 ? 2.699 4.532 8.644 1.00 97.69 184 ASN A O 1
ATOM 1473 N N . LEU A 1 185 ? 0.484 4.342 8.347 1.00 97.69 185 LEU A N 1
ATOM 1474 C CA . LEU A 1 185 ? 0.208 3.835 9.694 1.00 97.69 185 LEU A CA 1
ATOM 1475 C C . LEU A 1 185 ? 0.908 2.499 9.933 1.00 97.69 185 LEU A C 1
ATOM 1477 O O . LEU A 1 185 ? 1.555 2.329 10.966 1.00 97.69 185 LEU A O 1
ATOM 1481 N N . ARG A 1 186 ? 0.823 1.583 8.963 1.00 97.44 186 ARG A N 1
ATOM 1482 C CA . ARG A 1 186 ? 1.526 0.298 8.972 1.00 97.44 186 ARG A CA 1
ATOM 1483 C C . ARG A 1 186 ? 3.019 0.491 9.272 1.00 97.44 186 ARG A C 1
ATOM 1485 O O . ARG A 1 186 ? 3.547 -0.121 10.200 1.00 97.44 186 ARG A O 1
ATOM 1492 N N . VAL A 1 187 ? 3.686 1.365 8.516 1.00 96.44 187 VAL A N 1
ATOM 1493 C CA . VAL A 1 187 ? 5.130 1.628 8.656 1.00 96.44 187 VAL A CA 1
ATOM 1494 C C . VAL A 1 187 ? 5.452 2.251 10.013 1.00 96.44 187 VAL A C 1
ATOM 1496 O O . VAL A 1 187 ? 6.385 1.814 10.687 1.00 96.44 187 VAL A O 1
ATOM 1499 N N . ARG A 1 188 ? 4.643 3.214 10.469 1.00 96.06 188 ARG A N 1
ATOM 1500 C CA . ARG A 1 188 ? 4.811 3.834 11.790 1.00 96.06 188 ARG A CA 1
ATOM 1501 C C . ARG A 1 188 ? 4.688 2.815 12.924 1.00 96.06 188 ARG A C 1
ATOM 1503 O O . ARG A 1 188 ? 5.505 2.831 13.843 1.00 96.06 188 ARG A O 1
ATOM 1510 N N . LEU A 1 189 ? 3.691 1.931 12.869 1.00 96.44 189 LEU A N 1
ATOM 1511 C CA . LEU A 1 189 ? 3.506 0.872 13.864 1.00 96.44 189 LEU A CA 1
ATOM 1512 C C . LEU A 1 189 ? 4.694 -0.091 13.873 1.00 96.44 189 LEU A C 1
ATOM 1514 O O . LEU A 1 189 ? 5.187 -0.442 14.944 1.00 96.44 189 LEU A O 1
ATOM 1518 N N . ALA A 1 190 ? 5.196 -0.469 12.699 1.00 95.31 190 ALA A N 1
ATOM 1519 C CA . ALA A 1 190 ? 6.354 -1.344 12.589 1.00 95.31 190 ALA A CA 1
ATOM 1520 C C . ALA A 1 190 ? 7.624 -0.730 13.185 1.00 95.31 190 ALA A C 1
ATOM 1522 O O . ALA A 1 190 ? 8.359 -1.420 13.887 1.00 95.31 190 ALA A O 1
ATOM 1523 N N . GLN A 1 191 ? 7.844 0.571 12.987 1.00 92.81 191 GLN A N 1
ATOM 1524 C CA . GLN A 1 191 ? 8.948 1.300 13.616 1.00 92.81 191 GLN A CA 1
ATOM 1525 C C . GLN A 1 191 ? 8.774 1.393 15.138 1.00 92.81 191 GLN A C 1
ATOM 1527 O O . GLN A 1 191 ? 9.686 1.042 15.885 1.00 92.81 191 GLN A O 1
ATOM 1532 N N . GLN A 1 192 ? 7.594 1.808 15.611 1.00 92.50 192 GLN A N 1
ATOM 1533 C CA . GLN A 1 192 ? 7.305 1.963 17.042 1.00 92.50 192 GLN A CA 1
ATOM 1534 C C . GLN A 1 192 ? 7.438 0.643 17.813 1.00 92.50 192 GLN A C 1
ATOM 1536 O O . GLN A 1 192 ? 7.847 0.641 18.973 1.00 92.50 192 GLN A O 1
ATOM 1541 N N . LEU A 1 193 ? 7.092 -0.476 17.176 1.00 91.88 193 LEU A N 1
ATOM 1542 C CA . LEU A 1 193 ? 7.113 -1.806 17.782 1.00 91.88 193 LEU A CA 1
ATOM 1543 C C . LEU A 1 193 ? 8.341 -2.633 17.393 1.00 91.88 193 LEU A C 1
ATOM 1545 O O . LEU A 1 193 ? 8.421 -3.794 17.783 1.00 91.88 193 LEU A O 1
ATOM 1549 N N . SER A 1 194 ? 9.291 -2.046 16.655 1.00 93.00 194 SER A N 1
ATOM 1550 C CA . SER A 1 194 ? 10.508 -2.723 16.188 1.00 93.00 194 SER A CA 1
ATOM 1551 C C . SER A 1 194 ? 10.217 -4.050 15.466 1.00 93.00 194 SER A C 1
ATOM 1553 O O . SER A 1 194 ? 10.891 -5.049 15.692 1.00 93.00 194 SER A O 1
ATOM 1555 N N . LEU A 1 195 ? 9.201 -4.066 14.594 1.00 92.25 195 LEU A N 1
ATOM 1556 C CA . LEU A 1 195 ? 8.797 -5.251 13.815 1.00 92.25 195 LEU A CA 1
ATOM 1557 C C . LEU A 1 195 ? 9.741 -5.559 12.645 1.00 92.25 195 LEU A C 1
ATOM 1559 O O . LEU A 1 195 ? 9.517 -6.512 11.904 1.00 92.25 195 LEU A O 1
ATOM 1563 N N . VAL A 1 196 ? 10.757 -4.726 12.447 1.00 91.56 196 VAL A N 1
ATOM 1564 C CA . VAL A 1 196 ? 11.660 -4.782 11.306 1.00 91.56 196 VAL A CA 1
ATOM 1565 C C . VAL A 1 196 ? 13.081 -4.929 11.816 1.00 91.56 196 VAL A C 1
ATOM 1567 O O . VAL A 1 196 ? 13.552 -4.101 12.597 1.00 91.56 196 VAL A O 1
ATOM 1570 N N . ASP A 1 197 ? 13.780 -5.952 11.334 1.00 87.56 197 ASP A N 1
ATOM 1571 C CA . ASP A 1 197 ? 15.225 -6.045 11.497 1.00 87.56 197 ASP A CA 1
ATOM 1572 C C . ASP A 1 197 ? 15.905 -5.097 10.495 1.00 87.56 197 ASP A C 1
ATOM 1574 O O . ASP A 1 197 ? 15.694 -5.186 9.283 1.00 87.56 197 ASP A O 1
ATOM 1578 N N . GLY A 1 198 ? 16.735 -4.179 10.999 1.00 82.69 198 GLY A N 1
ATOM 1579 C CA . GLY A 1 198 ? 17.513 -3.253 10.169 1.00 82.69 198 GLY A CA 1
ATOM 1580 C C . GLY A 1 198 ? 18.509 -3.955 9.243 1.00 82.69 198 GLY A C 1
ATOM 1581 O O . GLY A 1 198 ? 18.967 -3.359 8.272 1.00 82.69 198 GLY A O 1
ATOM 1582 N N . ASN A 1 199 ? 18.813 -5.224 9.518 1.00 87.19 199 ASN A N 1
ATOM 1583 C CA . ASN A 1 199 ? 19.643 -6.074 8.685 1.00 87.19 199 ASN A CA 1
ATOM 1584 C C . ASN A 1 199 ? 18.846 -6.943 7.703 1.00 87.19 199 ASN A C 1
ATOM 1586 O O . ASN A 1 199 ? 19.489 -7.705 6.988 1.00 87.19 199 ASN A O 1
ATOM 1590 N N . ASP A 1 200 ? 17.512 -6.873 7.635 1.00 91.06 200 ASP A N 1
ATOM 1591 C CA . ASP A 1 200 ? 16.736 -7.606 6.624 1.00 91.06 200 ASP A CA 1
ATOM 1592 C C . ASP A 1 200 ? 16.576 -6.783 5.333 1.00 91.06 200 ASP A C 1
ATOM 1594 O O . ASP A 1 200 ? 16.281 -5.583 5.367 1.00 91.06 200 ASP A O 1
ATOM 1598 N N . PHE A 1 201 ? 16.756 -7.442 4.188 1.00 94.94 201 PHE A N 1
ATOM 1599 C CA . PHE A 1 201 ? 16.625 -6.860 2.852 1.00 94.94 201 PHE A CA 1
ATOM 1600 C C . PHE A 1 201 ? 15.583 -7.642 2.068 1.00 94.94 201 PHE A C 1
ATOM 1602 O O . PHE A 1 201 ? 15.783 -8.810 1.730 1.00 94.94 201 PHE A O 1
ATOM 1609 N N . ARG A 1 202 ? 14.468 -6.983 1.761 1.00 96.69 202 ARG A N 1
ATOM 1610 C CA . ARG A 1 202 ? 13.379 -7.553 0.979 1.00 96.69 202 ARG A CA 1
ATOM 1611 C C . ARG A 1 202 ? 13.157 -6.728 -0.268 1.00 96.69 202 ARG A C 1
ATOM 1613 O O . ARG A 1 202 ? 12.778 -5.559 -0.196 1.00 96.69 202 ARG A O 1
ATOM 1620 N N . PHE A 1 203 ? 13.395 -7.388 -1.390 1.00 98.06 203 PHE A N 1
ATOM 1621 C CA . PHE A 1 203 ? 13.116 -6.873 -2.715 1.00 98.06 203 PHE A CA 1
ATOM 1622 C C . PHE A 1 203 ? 11.725 -7.301 -3.157 1.00 98.06 203 PHE A C 1
ATOM 1624 O O . PHE A 1 203 ? 11.281 -8.407 -2.840 1.00 98.06 203 PHE A O 1
ATOM 1631 N N . VAL A 1 204 ? 11.059 -6.436 -3.908 1.00 98.56 204 VAL A N 1
ATOM 1632 C CA . VAL A 1 204 ? 9.815 -6.753 -4.600 1.00 98.56 204 VAL A CA 1
ATOM 1633 C C . VAL A 1 204 ? 9.726 -5.936 -5.876 1.00 98.56 204 VAL A C 1
ATOM 1635 O O . VAL A 1 204 ? 10.012 -4.740 -5.876 1.00 98.56 204 VAL A O 1
ATOM 1638 N N . TRP A 1 205 ? 9.337 -6.587 -6.964 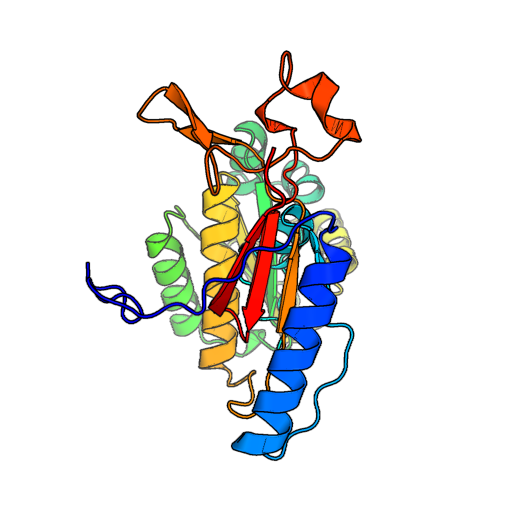1.00 98.69 205 TRP A N 1
ATOM 1639 C CA . TRP A 1 205 ? 8.933 -5.891 -8.175 1.00 98.69 205 TRP A CA 1
ATOM 1640 C C . TRP A 1 205 ? 7.478 -5.471 -8.060 1.00 98.69 205 TRP A C 1
ATOM 1642 O O . TRP A 1 205 ? 6.622 -6.304 -7.756 1.00 98.69 205 TRP A O 1
ATOM 1652 N N . VAL A 1 206 ? 7.184 -4.217 -8.370 1.00 98.62 206 VAL A N 1
ATOM 1653 C CA . VAL A 1 206 ? 5.821 -3.753 -8.623 1.00 98.62 206 VAL A CA 1
ATOM 1654 C C . VAL A 1 206 ? 5.658 -3.576 -10.124 1.00 98.62 206 VAL A C 1
ATOM 1656 O O . VAL A 1 206 ? 6.546 -3.067 -10.794 1.00 98.62 206 VAL A O 1
ATOM 1659 N N . THR A 1 207 ? 4.573 -4.098 -10.684 1.00 98.12 207 THR A N 1
ATOM 1660 C CA . THR A 1 207 ? 4.347 -4.194 -12.136 1.00 98.12 207 THR A CA 1
ATOM 1661 C C . THR A 1 207 ? 2.920 -3.795 -12.484 1.00 98.12 207 THR A C 1
ATOM 1663 O O . THR A 1 207 ? 2.090 -3.647 -11.591 1.00 98.12 207 THR A O 1
ATOM 1666 N N . HIS A 1 208 ? 2.581 -3.690 -13.771 1.00 97.31 208 HIS A N 1
ATOM 1667 C CA . HIS A 1 208 ? 1.202 -3.422 -14.209 1.00 97.31 208 HIS A CA 1
ATOM 1668 C C . HIS A 1 208 ? 0.627 -2.126 -13.619 1.00 97.31 208 HIS A C 1
ATOM 1670 O O . HIS A 1 208 ? -0.543 -2.064 -13.233 1.00 97.31 208 HIS A O 1
ATOM 1676 N N . PHE A 1 209 ? 1.460 -1.093 -13.531 1.00 97.94 209 PHE A N 1
ATOM 1677 C CA . PHE A 1 209 ? 1.018 0.238 -13.144 1.00 97.94 209 PHE A CA 1
ATOM 1678 C C . PHE A 1 209 ? -0.050 0.760 -14.108 1.00 97.94 209 PHE A C 1
ATOM 1680 O O . PHE A 1 209 ? 0.026 0.449 -15.299 1.00 97.94 209 PHE A O 1
ATOM 1687 N N . PRO A 1 210 ? -1.007 1.583 -13.659 1.00 96.88 210 PRO A N 1
ATOM 1688 C CA . PRO A 1 210 ? -1.829 2.381 -14.557 1.00 96.88 210 PRO A CA 1
ATOM 1689 C C . PRO A 1 210 ? -0.962 3.113 -15.587 1.00 96.88 210 PRO A C 1
ATOM 1691 O O . PRO A 1 210 ? 0.077 3.684 -15.259 1.00 96.88 210 PRO A O 1
ATOM 1694 N N . LEU A 1 211 ? -1.365 3.085 -16.854 1.00 96.69 211 LEU A N 1
ATOM 1695 C CA . LEU A 1 211 ? -0.693 3.871 -17.887 1.00 96.69 211 LEU A CA 1
ATOM 1696 C C . LEU A 1 211 ? -0.917 5.367 -17.653 1.00 96.69 211 LEU A C 1
ATOM 1698 O O . LEU A 1 211 ? -0.016 6.186 -17.854 1.00 96.69 211 LEU A O 1
ATOM 1702 N N . LEU A 1 212 ? -2.132 5.705 -17.229 1.00 94.62 212 LEU A N 1
ATOM 1703 C CA . LEU A 1 212 ? -2.607 7.063 -17.063 1.00 94.62 212 LEU A CA 1
ATOM 1704 C C . LEU A 1 212 ? -3.221 7.247 -15.677 1.00 94.62 212 LEU A C 1
ATOM 1706 O O . LEU A 1 212 ? -3.903 6.362 -15.166 1.00 94.62 212 LEU A O 1
ATOM 1710 N N . GLU A 1 213 ? -3.037 8.434 -15.117 1.00 91.69 213 GLU A N 1
ATOM 1711 C CA . GLU A 1 213 ? -3.731 8.902 -13.923 1.00 91.69 213 GLU A CA 1
ATOM 1712 C C . GLU A 1 213 ? -4.568 10.141 -14.250 1.00 91.69 213 GLU A C 1
ATOM 1714 O O . GLU A 1 213 ? -4.212 10.943 -15.115 1.00 91.69 213 GLU A O 1
ATOM 1719 N N . TRP A 1 214 ? -5.722 10.282 -13.599 1.00 90.38 214 TRP A N 1
ATOM 1720 C CA . TRP A 1 214 ? -6.554 11.470 -13.761 1.00 90.38 214 TRP A CA 1
ATOM 1721 C C . TRP A 1 214 ? -5.992 12.617 -12.924 1.00 90.38 214 TRP A C 1
ATOM 1723 O O . TRP A 1 214 ? -5.945 12.522 -11.698 1.00 90.38 214 TRP A O 1
ATOM 1733 N N . ASP A 1 215 ? -5.635 13.716 -13.580 1.00 89.56 215 ASP A N 1
ATOM 1734 C CA . ASP A 1 215 ? -5.247 14.958 -12.924 1.00 89.56 215 ASP A CA 1
ATOM 1735 C C . ASP A 1 215 ? -6.507 15.808 -12.658 1.00 89.56 215 ASP A C 1
ATOM 1737 O O . ASP A 1 215 ? -7.137 16.297 -13.607 1.00 89.56 215 ASP A O 1
ATOM 1741 N N . PRO A 1 216 ? -6.924 15.990 -11.390 1.00 86.19 216 PRO A N 1
ATOM 1742 C CA . PRO A 1 216 ? -8.106 16.778 -11.060 1.00 86.19 216 PRO A CA 1
ATOM 1743 C C . PRO A 1 216 ? -7.908 18.290 -11.248 1.00 86.19 216 PRO A C 1
ATOM 1745 O O . PRO A 1 216 ? -8.907 18.996 -11.420 1.00 86.19 216 PRO A O 1
ATOM 1748 N N . GLU A 1 217 ? -6.670 18.792 -11.213 1.00 88.62 217 GLU A N 1
ATOM 1749 C CA . GLU A 1 217 ? -6.354 20.213 -11.400 1.00 88.62 217 GLU A CA 1
ATOM 1750 C C . GLU A 1 217 ? -6.423 20.572 -12.885 1.00 88.62 217 GLU A C 1
ATOM 1752 O O . GLU A 1 217 ? -7.160 21.479 -13.283 1.00 88.62 217 GLU A O 1
ATOM 1757 N N . GLU A 1 218 ? -5.738 19.787 -13.714 1.00 91.81 218 GLU A N 1
ATOM 1758 C CA . GLU A 1 218 ? -5.675 19.971 -15.166 1.00 91.81 218 GLU A CA 1
ATOM 1759 C C . GLU A 1 218 ? -6.886 19.372 -15.903 1.00 91.81 218 GLU A C 1
ATOM 1761 O O . GLU A 1 218 ? -7.084 19.621 -17.095 1.00 91.81 218 GLU A O 1
ATOM 1766 N N . LYS A 1 219 ? -7.717 18.587 -15.203 1.00 92.25 219 LYS A N 1
ATOM 1767 C CA . LYS A 1 219 ? -8.909 17.894 -15.727 1.00 92.25 219 LYS A CA 1
ATOM 1768 C C . LYS A 1 219 ? -8.613 17.065 -16.976 1.00 92.25 219 LYS A C 1
ATOM 1770 O O . LYS A 1 219 ? -9.362 17.102 -17.958 1.00 92.25 219 LYS A O 1
ATOM 1775 N N . ARG A 1 220 ? -7.508 16.326 -16.945 1.00 92.69 220 ARG A N 1
ATOM 1776 C CA . ARG A 1 220 ? -7.063 15.461 -18.041 1.00 92.69 220 ARG A CA 1
ATOM 1777 C C . ARG A 1 220 ? -6.294 14.267 -17.505 1.00 92.69 220 ARG A C 1
ATOM 1779 O O . ARG A 1 220 ? -5.802 14.287 -16.384 1.00 92.69 220 ARG A O 1
ATOM 1786 N N . TYR A 1 221 ? -6.124 13.260 -18.349 1.00 91.25 221 TYR A N 1
ATOM 1787 C CA . TYR A 1 221 ? -5.200 12.177 -18.052 1.00 91.25 221 TYR A CA 1
ATOM 1788 C C . TYR A 1 221 ? -3.744 12.639 -18.214 1.00 91.25 221 TYR A C 1
ATOM 1790 O O . TYR A 1 221 ? -3.391 13.323 -19.185 1.00 91.25 221 TYR A O 1
ATOM 1798 N N . ALA A 1 222 ? -2.908 12.260 -17.254 1.00 92.44 222 ALA A N 1
ATOM 1799 C CA . ALA A 1 222 ? -1.462 12.417 -17.261 1.00 92.44 222 ALA A CA 1
ATOM 1800 C C . ALA A 1 222 ? -0.796 11.034 -17.257 1.00 92.44 222 ALA A C 1
ATOM 1802 O O . ALA A 1 222 ? -1.386 10.057 -16.803 1.00 92.44 222 ALA A O 1
ATOM 1803 N N . ALA A 1 223 ? 0.417 10.935 -17.804 1.00 91.69 223 ALA A N 1
ATOM 1804 C CA . ALA A 1 223 ? 1.180 9.691 -17.755 1.00 91.69 223 ALA A CA 1
ATOM 1805 C C . ALA A 1 223 ? 1.655 9.439 -16.321 1.00 91.69 223 ALA A C 1
ATOM 1807 O O . ALA A 1 223 ? 2.251 10.332 -15.727 1.00 91.69 223 ALA A O 1
ATOM 1808 N N . MET A 1 224 ? 1.436 8.227 -15.806 1.00 89.69 224 MET A N 1
ATOM 1809 C CA . MET A 1 224 ? 1.861 7.876 -14.445 1.00 89.69 224 MET A CA 1
ATOM 1810 C C . MET A 1 224 ? 3.390 7.777 -14.318 1.00 89.69 224 MET A C 1
ATOM 1812 O O . MET A 1 224 ? 3.952 8.122 -13.287 1.00 89.69 224 MET A O 1
ATOM 1816 N N . HIS A 1 225 ? 4.063 7.315 -15.377 1.00 86.88 225 HIS A N 1
ATOM 1817 C CA . HIS A 1 225 ? 5.524 7.183 -15.427 1.00 86.88 225 HIS A CA 1
ATOM 1818 C C . HIS A 1 225 ? 6.100 8.105 -16.503 1.00 86.88 225 HIS A C 1
ATOM 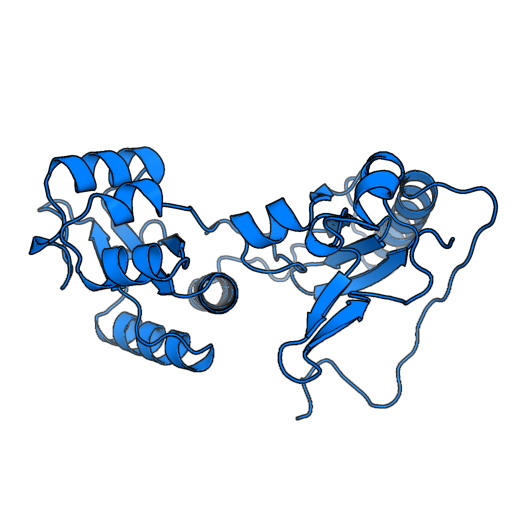1820 O O . HIS A 1 225 ? 6.303 9.297 -16.288 1.00 86.88 225 HIS A O 1
ATOM 1826 N N . HIS A 1 226 ? 6.344 7.562 -17.698 1.00 88.38 226 HIS A N 1
ATOM 1827 C CA . HIS A 1 226 ? 6.864 8.305 -18.834 1.00 88.38 226 HIS A CA 1
ATOM 1828 C C . HIS A 1 226 ? 5.860 8.275 -19.998 1.00 88.38 226 HIS A C 1
ATOM 1830 O O . HIS A 1 226 ? 5.297 7.218 -20.279 1.00 88.38 226 HIS A O 1
ATOM 1836 N N . PRO A 1 227 ? 5.697 9.362 -20.777 1.00 90.50 227 PRO A N 1
ATOM 1837 C CA . PRO A 1 227 ? 4.811 9.392 -21.952 1.00 90.50 227 PRO A CA 1
ATOM 1838 C C . PRO A 1 227 ? 5.086 8.357 -23.060 1.00 90.50 227 PRO A C 1
ATOM 1840 O O . PRO A 1 227 ? 4.301 8.250 -23.994 1.00 90.50 227 PRO A O 1
ATOM 1843 N N . PHE A 1 228 ? 6.203 7.625 -22.990 1.00 93.75 228 PHE A N 1
ATOM 1844 C CA . PHE A 1 228 ? 6.622 6.637 -24.001 1.00 93.75 228 PHE A CA 1
ATOM 1845 C C . PHE A 1 228 ? 6.552 5.201 -23.483 1.00 93.75 228 PHE A C 1
ATOM 1847 O O . PHE A 1 228 ? 7.092 4.290 -24.103 1.00 93.75 228 PHE A O 1
ATOM 1854 N N . THR A 1 229 ? 5.940 5.003 -22.321 1.00 96.25 229 THR A N 1
ATOM 1855 C CA . THR A 1 229 ? 5.693 3.684 -21.757 1.00 96.25 229 THR A CA 1
ATOM 1856 C C . THR A 1 229 ? 4.631 2.953 -22.580 1.00 96.25 229 THR A C 1
ATOM 1858 O O . THR A 1 229 ? 3.556 3.493 -22.840 1.00 96.25 229 THR A O 1
ATOM 1861 N N . ALA A 1 230 ? 4.922 1.717 -22.981 1.00 97.00 230 ALA A N 1
ATOM 1862 C CA . ALA A 1 230 ? 3.991 0.875 -23.713 1.00 97.00 230 ALA A CA 1
ATOM 1863 C C . ALA A 1 230 ? 2.837 0.395 -22.812 1.00 97.00 230 ALA A C 1
ATOM 1865 O O . ALA A 1 230 ? 3.066 0.055 -21.645 1.00 97.00 230 ALA A O 1
ATOM 1866 N N . PRO A 1 231 ? 1.599 0.322 -23.333 1.00 97.25 231 PRO A N 1
ATOM 1867 C CA . PRO A 1 231 ? 0.505 -0.367 -22.659 1.00 97.25 231 PRO A CA 1
ATOM 1868 C C . PRO A 1 231 ? 0.738 -1.882 -22.658 1.00 97.25 231 PRO A C 1
ATOM 1870 O O . PRO A 1 231 ? 1.452 -2.418 -23.512 1.00 97.25 231 PRO A O 1
ATOM 1873 N N . VAL A 1 232 ? 0.097 -2.591 -21.729 1.00 96.38 232 VAL A N 1
ATOM 1874 C CA . VAL A 1 232 ? -0.048 -4.046 -21.846 1.00 96.38 232 VAL A CA 1
ATOM 1875 C C . VAL A 1 232 ? -0.883 -4.335 -23.096 1.00 96.38 232 VAL A C 1
ATOM 1877 O O . VAL A 1 232 ? -1.898 -3.684 -23.338 1.00 96.38 232 VAL A O 1
ATOM 1880 N N . GLU A 1 233 ? -0.447 -5.299 -23.907 1.00 94.44 233 GLU A N 1
ATOM 1881 C CA . GLU A 1 233 ? -1.020 -5.555 -25.236 1.00 94.44 233 GLU A CA 1
ATOM 1882 C C . GLU A 1 233 ? -2.527 -5.863 -25.190 1.00 94.44 233 GLU A C 1
ATOM 1884 O O . GLU A 1 233 ? -3.289 -5.376 -26.026 1.00 94.44 233 GLU A O 1
ATOM 1889 N N . GLU A 1 234 ? -2.980 -6.591 -24.165 1.00 96.25 234 GLU A N 1
ATOM 1890 C CA . GLU A 1 234 ? -4.398 -6.924 -23.969 1.00 96.25 234 GLU A CA 1
ATOM 1891 C C . GLU A 1 234 ? -5.286 -5.703 -23.663 1.00 96.25 234 GLU A C 1
ATOM 1893 O O . GLU A 1 234 ? -6.472 -5.703 -24.000 1.00 96.25 234 GLU A O 1
ATOM 1898 N N . ASP A 1 235 ? -4.707 -4.623 -23.128 1.00 96.56 235 ASP A N 1
ATOM 1899 C CA . ASP A 1 235 ? -5.430 -3.406 -22.744 1.00 96.56 235 ASP A CA 1
ATOM 1900 C C . ASP A 1 235 ? -5.455 -2.341 -23.852 1.00 96.56 235 ASP A C 1
ATOM 1902 O O . ASP A 1 235 ? -6.137 -1.326 -23.717 1.00 96.56 235 ASP A O 1
ATOM 1906 N N . VAL A 1 236 ? -4.757 -2.548 -24.976 1.00 94.75 236 VAL A N 1
ATOM 1907 C CA . VAL A 1 236 ? -4.656 -1.555 -26.069 1.00 94.75 236 VAL A CA 1
ATOM 1908 C C . VAL A 1 236 ? -6.034 -1.119 -26.576 1.00 94.75 236 VAL A C 1
ATOM 1910 O O . VAL A 1 236 ? -6.254 0.054 -26.877 1.00 94.75 236 VAL A O 1
ATOM 1913 N N . SER A 1 237 ? -6.991 -2.047 -26.625 1.00 95.62 237 SER A N 1
ATOM 1914 C CA . SER A 1 237 ? -8.367 -1.761 -27.053 1.00 95.62 237 SER A CA 1
ATOM 1915 C C . SER A 1 237 ? -9.126 -0.806 -26.116 1.00 95.62 237 SER A C 1
ATOM 1917 O O . SER A 1 237 ? -10.077 -0.148 -26.549 1.00 95.62 237 SER A O 1
ATOM 1919 N N . LEU A 1 238 ? -8.694 -0.681 -24.856 1.00 95.31 238 LEU A N 1
ATOM 1920 C CA . LEU A 1 238 ? -9.311 0.178 -23.845 1.00 95.31 238 LEU A CA 1
ATOM 1921 C C . LEU A 1 238 ? -8.868 1.641 -23.964 1.00 95.31 238 LEU A C 1
ATOM 1923 O O . LEU A 1 238 ? -9.607 2.515 -23.522 1.00 95.31 238 LEU A O 1
ATOM 1927 N N . LEU A 1 239 ? -7.743 1.943 -24.626 1.00 93.25 239 LEU A N 1
ATOM 1928 C CA . LEU A 1 239 ? -7.194 3.307 -24.741 1.00 93.25 239 LEU A CA 1
ATOM 1929 C C . LEU A 1 239 ? -8.208 4.347 -25.238 1.00 93.25 239 LEU A C 1
ATOM 1931 O O . LEU A 1 239 ? -8.181 5.494 -24.800 1.00 93.25 239 LEU A O 1
ATOM 1935 N N . ALA A 1 240 ? -9.099 3.957 -26.153 1.00 90.88 240 ALA A N 1
ATOM 1936 C CA . ALA A 1 240 ? -10.076 4.866 -26.745 1.00 90.88 240 ALA A CA 1
ATOM 1937 C C . ALA A 1 240 ? -11.311 5.119 -25.862 1.00 90.88 240 ALA A C 1
ATOM 1939 O O . ALA A 1 240 ? -11.953 6.155 -26.015 1.00 90.88 240 ALA A O 1
ATOM 1940 N N . ASN A 1 241 ? -11.669 4.178 -24.980 1.00 92.94 241 ASN A N 1
ATOM 1941 C CA . ASN A 1 241 ? -12.976 4.166 -24.305 1.00 92.94 241 ASN A CA 1
ATOM 1942 C C . ASN A 1 241 ? -12.890 4.171 -22.773 1.00 92.94 241 ASN A C 1
ATOM 1944 O O . ASN A 1 241 ? -13.807 4.661 -22.123 1.00 92.94 241 ASN A O 1
ATOM 1948 N N . ALA A 1 242 ? -11.824 3.602 -22.214 1.00 94.00 242 ALA A N 1
ATOM 1949 C CA . ALA A 1 242 ? -11.590 3.435 -20.783 1.00 94.00 242 ALA A CA 1
ATOM 1950 C C . ALA A 1 242 ? -10.081 3.556 -20.464 1.00 94.00 242 ALA A C 1
ATOM 1952 O O . ALA A 1 242 ? -9.463 2.595 -19.991 1.00 94.00 242 ALA A O 1
ATOM 1953 N N . PRO A 1 243 ? -9.445 4.703 -20.782 1.00 93.25 243 PRO A N 1
ATOM 1954 C CA . PRO A 1 243 ? -8.004 4.906 -20.606 1.00 93.25 243 PRO A CA 1
ATOM 1955 C C . PRO A 1 243 ? -7.522 4.717 -19.159 1.00 93.25 243 PRO A C 1
ATOM 1957 O O . PRO A 1 243 ? -6.376 4.332 -18.945 1.00 93.25 243 PRO A O 1
ATOM 1960 N N . GLU A 1 244 ? -8.386 4.935 -18.168 1.00 91.69 244 GLU A N 1
ATOM 1961 C CA . GLU A 1 244 ? -8.108 4.723 -16.742 1.00 91.69 244 GLU A CA 1
ATOM 1962 C C . GLU A 1 244 ? -7.919 3.249 -16.353 1.00 91.69 244 GLU A C 1
ATOM 1964 O O . GLU A 1 244 ? -7.392 2.955 -15.284 1.00 91.69 244 GLU A O 1
ATOM 1969 N N . GLN A 1 245 ? -8.351 2.318 -17.208 1.00 94.94 245 GLN A N 1
ATOM 1970 C CA . GLN A 1 245 ? -8.230 0.876 -16.975 1.00 94.94 245 GLN A CA 1
ATOM 1971 C C . GLN A 1 245 ? -7.004 0.270 -17.662 1.00 94.94 245 GLN A C 1
ATOM 1973 O O . GLN A 1 245 ? -6.708 -0.905 -17.453 1.00 94.94 245 GLN A O 1
ATOM 1978 N N . VAL A 1 246 ? -6.286 1.054 -18.471 1.00 96.88 246 VAL A N 1
ATOM 1979 C CA . VAL A 1 246 ? -5.133 0.574 -19.233 1.00 96.88 246 VAL A CA 1
ATOM 1980 C C . VAL A 1 246 ? -3.936 0.419 -18.310 1.00 96.88 246 VAL A C 1
ATOM 1982 O O . VAL A 1 246 ? -3.462 1.392 -17.720 1.00 96.88 246 VAL A O 1
ATOM 1985 N N . ARG A 1 247 ? -3.404 -0.800 -18.220 1.00 97.62 247 ARG A N 1
ATOM 1986 C CA . ARG A 1 247 ? -2.136 -1.066 -17.543 1.00 97.62 247 ARG A CA 1
ATOM 1987 C C . ARG A 1 247 ? -0.971 -0.783 -18.477 1.00 97.62 247 ARG A C 1
ATOM 1989 O O . ARG A 1 247 ? -1.046 -0.931 -19.697 1.00 97.62 247 ARG A O 1
ATOM 1996 N N . SER A 1 248 ? 0.140 -0.411 -17.874 1.00 97.50 248 SER A N 1
ATOM 1997 C CA . SER A 1 248 ? 1.415 -0.178 -18.523 1.00 97.50 248 SER A CA 1
ATOM 1998 C C . SER A 1 248 ? 2.366 -1.351 -18.333 1.00 97.50 248 SER A C 1
ATOM 2000 O O . SER A 1 248 ? 2.295 -2.098 -17.356 1.00 97.50 248 SER A O 1
ATOM 2002 N N . ARG A 1 249 ? 3.321 -1.452 -19.254 1.00 97.69 249 ARG A N 1
ATOM 2003 C CA . ARG A 1 249 ? 4.492 -2.333 -19.183 1.00 97.69 249 ARG A CA 1
ATOM 2004 C C . ARG A 1 249 ? 5.630 -1.683 -18.386 1.00 97.69 249 ARG A C 1
ATOM 2006 O O . ARG A 1 249 ? 6.799 -1.801 -18.755 1.00 97.69 249 ARG A O 1
ATOM 2013 N N . ALA A 1 250 ? 5.272 -0.927 -17.346 1.00 97.69 250 ALA A N 1
ATOM 2014 C CA . ALA A 1 250 ? 6.196 -0.348 -16.380 1.00 97.69 250 ALA A CA 1
ATOM 2015 C C . ALA A 1 250 ? 6.403 -1.286 -15.189 1.00 97.69 250 ALA A C 1
ATOM 2017 O O . ALA A 1 250 ? 5.540 -2.109 -14.855 1.00 97.69 250 ALA A O 1
ATOM 2018 N N . TYR A 1 251 ? 7.566 -1.159 -14.567 1.00 98.00 251 TYR A N 1
ATOM 2019 C CA . TYR A 1 251 ? 7.970 -1.948 -13.419 1.00 98.00 251 TYR A CA 1
ATOM 2020 C C . TYR A 1 251 ? 8.940 -1.162 -12.544 1.00 98.00 251 TYR A C 1
ATOM 2022 O O . TYR A 1 251 ? 9.864 -0.535 -13.057 1.00 98.00 251 TYR A O 1
ATOM 2030 N N . ASP A 1 252 ? 8.778 -1.310 -11.235 1.00 98.25 252 ASP A N 1
ATOM 2031 C CA . ASP A 1 252 ? 9.645 -0.717 -10.222 1.00 98.25 252 ASP A CA 1
ATOM 2032 C C . ASP A 1 252 ? 10.238 -1.808 -9.342 1.00 98.25 252 ASP A C 1
ATOM 2034 O O . ASP A 1 252 ? 9.548 -2.750 -8.944 1.00 98.25 252 ASP A O 1
ATOM 2038 N N . LEU A 1 253 ? 11.523 -1.677 -9.023 1.00 98.50 253 LEU A N 1
ATOM 2039 C CA . LEU A 1 253 ? 12.194 -2.474 -8.010 1.00 98.50 253 LEU A CA 1
ATOM 2040 C C . LEU A 1 253 ? 12.182 -1.710 -6.692 1.00 98.50 253 LEU A C 1
ATOM 2042 O O . LEU A 1 253 ? 12.781 -0.641 -6.554 1.00 98.50 253 LEU A O 1
ATOM 2046 N N . VAL A 1 254 ? 11.546 -2.307 -5.695 1.00 98.44 254 VAL A N 1
ATOM 2047 C CA . VAL A 1 254 ? 11.416 -1.743 -4.358 1.00 98.44 254 VAL A CA 1
ATOM 2048 C C . VAL A 1 254 ? 12.270 -2.557 -3.399 1.00 98.44 254 VAL A C 1
ATOM 2050 O O . VAL A 1 254 ? 12.202 -3.785 -3.378 1.00 98.44 254 VAL A O 1
ATOM 2053 N N . LEU A 1 255 ? 13.055 -1.868 -2.576 1.00 97.62 255 LEU A N 1
ATOM 2054 C CA . LEU A 1 255 ? 13.814 -2.438 -1.474 1.00 97.62 255 LEU A CA 1
ATOM 2055 C C . LEU A 1 255 ? 13.341 -1.808 -0.170 1.00 97.62 255 LEU A C 1
ATOM 2057 O O . LEU A 1 255 ? 13.515 -0.609 0.040 1.00 97.62 255 LEU A O 1
ATOM 2061 N N . ASN A 1 256 ? 12.792 -2.619 0.738 1.00 96.62 256 ASN A N 1
ATOM 2062 C CA . ASN A 1 256 ? 12.475 -2.183 2.103 1.00 96.62 256 ASN A CA 1
ATOM 2063 C C . ASN A 1 256 ? 11.579 -0.923 2.169 1.00 96.62 256 ASN A C 1
ATOM 2065 O O . ASN A 1 256 ? 11.756 -0.070 3.039 1.00 96.62 256 ASN A O 1
ATOM 2069 N N . GLY A 1 257 ? 10.627 -0.799 1.239 1.00 96.06 257 GLY A N 1
ATOM 2070 C CA . GLY A 1 257 ? 9.720 0.349 1.146 1.00 96.06 257 GLY A CA 1
ATOM 2071 C C . GLY A 1 257 ? 10.278 1.574 0.417 1.00 96.06 257 GLY A C 1
ATOM 2072 O O . GLY A 1 257 ? 9.657 2.635 0.444 1.00 96.06 257 GLY A O 1
ATOM 2073 N N . ILE A 1 258 ? 11.442 1.449 -0.224 1.00 95.75 258 ILE A N 1
ATOM 2074 C CA . ILE A 1 258 ? 12.059 2.497 -1.038 1.00 95.75 258 ILE A CA 1
ATOM 2075 C C . ILE A 1 258 ? 12.165 1.995 -2.477 1.00 95.75 258 ILE A C 1
ATOM 2077 O O . ILE A 1 258 ? 12.669 0.903 -2.724 1.00 95.75 258 ILE A O 1
ATOM 2081 N N . GLU A 1 259 ? 11.698 2.798 -3.425 1.00 96.44 259 GLU A N 1
ATOM 2082 C CA . GLU A 1 259 ? 11.932 2.579 -4.852 1.00 96.44 259 GLU A CA 1
ATOM 2083 C C . GLU A 1 259 ? 13.422 2.804 -5.148 1.00 96.44 259 GLU A C 1
ATOM 2085 O O . GLU A 1 259 ? 13.952 3.887 -4.894 1.00 96.44 259 GLU A O 1
ATOM 2090 N N . ILE A 1 260 ? 14.116 1.771 -5.629 1.00 96.06 260 ILE A N 1
ATOM 2091 C CA . ILE A 1 260 ? 15.560 1.831 -5.924 1.00 96.06 260 ILE A CA 1
ATOM 2092 C C . ILE A 1 260 ? 15.869 1.799 -7.422 1.00 96.06 260 ILE A C 1
ATOM 2094 O O . ILE A 1 260 ? 17.019 1.976 -7.823 1.00 96.06 260 ILE A O 1
ATOM 2098 N N . GLY A 1 261 ? 14.856 1.566 -8.247 1.00 95.88 261 GLY A N 1
ATOM 2099 C CA . GLY A 1 261 ? 14.955 1.577 -9.694 1.00 95.88 261 GLY A CA 1
ATOM 2100 C C . GLY A 1 261 ? 13.585 1.362 -10.313 1.00 95.88 261 GLY A C 1
ATOM 2101 O O . GLY A 1 261 ? 12.720 0.741 -9.703 1.00 95.88 261 GLY A O 1
ATOM 2102 N N . GLY A 1 262 ? 13.420 1.845 -11.533 1.00 95.94 262 GLY A N 1
ATOM 2103 C CA . GLY A 1 262 ? 12.180 1.742 -12.282 1.00 95.94 262 GLY A CA 1
ATOM 2104 C C . GLY A 1 262 ? 12.462 1.771 -13.773 1.00 95.94 262 GLY A C 1
ATOM 2105 O O . GLY A 1 262 ? 13.532 2.196 -14.217 1.00 95.94 262 GLY A O 1
ATOM 2106 N N . GLY A 1 263 ? 11.521 1.272 -14.557 1.00 96.75 263 GLY A N 1
ATOM 2107 C CA . GLY A 1 263 ? 11.662 1.185 -15.999 1.00 96.75 263 GLY A CA 1
ATOM 2108 C C . GLY A 1 263 ? 10.350 0.852 -16.683 1.00 96.75 263 GLY A C 1
ATOM 2109 O O . GLY A 1 263 ? 9.323 0.610 -16.054 1.00 96.75 263 GLY A O 1
ATOM 2110 N N . SER A 1 264 ? 10.372 0.859 -18.011 1.00 97.50 264 SER A N 1
ATOM 2111 C CA . SER A 1 264 ? 9.232 0.399 -18.794 1.00 97.50 264 SER A CA 1
ATOM 2112 C C . SER A 1 264 ? 9.659 -0.060 -20.172 1.00 97.50 264 SER A C 1
ATOM 2114 O O . SER A 1 264 ? 10.629 0.456 -20.727 1.00 97.50 264 SER A O 1
ATOM 2116 N N . ILE A 1 265 ? 8.882 -0.969 -20.754 1.00 97.88 265 ILE A N 1
ATOM 2117 C CA . ILE A 1 265 ? 8.981 -1.234 -22.188 1.00 97.88 265 ILE A CA 1
ATOM 2118 C C . ILE A 1 265 ? 8.497 0.003 -22.938 1.00 97.88 265 ILE A C 1
ATOM 2120 O O . ILE A 1 265 ? 7.448 0.564 -22.613 1.00 97.88 265 ILE A O 1
ATOM 2124 N N . ARG A 1 266 ? 9.280 0.441 -23.922 1.00 96.12 266 ARG A N 1
ATOM 2125 C CA . ARG A 1 266 ? 8.950 1.590 -24.768 1.00 96.12 266 ARG A CA 1
ATOM 2126 C C . ARG A 1 266 ? 8.042 1.175 -25.930 1.00 96.12 266 ARG A C 1
ATOM 2128 O O . ARG A 1 266 ? 8.066 0.013 -26.335 1.00 96.12 266 ARG A O 1
ATOM 2135 N N . ILE A 1 267 ? 7.230 2.121 -26.409 1.00 92.94 267 ILE A N 1
ATOM 2136 C CA . ILE A 1 267 ? 6.362 1.976 -27.598 1.00 92.94 267 ILE A CA 1
ATOM 2137 C C . ILE A 1 267 ? 7.201 1.812 -28.868 1.00 92.94 267 ILE A C 1
ATOM 2139 O O . ILE A 1 267 ? 8.199 2.556 -29.005 1.00 92.94 267 ILE A O 1
#